Protein AF-A0A7R9BSH4-F1 (afdb_monomer)

Structure (mmCIF, N/CA/C/O backbone):
data_AF-A0A7R9BSH4-F1
#
_entry.id   AF-A0A7R9BSH4-F1
#
loop_
_atom_site.group_PDB
_atom_site.id
_atom_site.type_symbol
_atom_site.label_atom_id
_atom_site.label_alt_id
_atom_site.label_comp_id
_atom_site.label_asym_id
_atom_site.label_entity_id
_atom_site.label_seq_id
_atom_site.pdbx_PDB_ins_code
_atom_site.Cartn_x
_atom_site.Cartn_y
_atom_site.Cartn_z
_atom_site.occupancy
_atom_site.B_iso_or_equiv
_atom_site.auth_seq_id
_atom_site.auth_comp_id
_atom_site.auth_asym_id
_atom_site.auth_atom_id
_atom_site.pdbx_PDB_model_num
ATOM 1 N N . MET A 1 1 ? 5.679 10.744 16.988 1.00 40.88 1 MET A N 1
ATOM 2 C CA . MET A 1 1 ? 5.216 10.842 18.418 1.00 40.88 1 MET A CA 1
ATOM 3 C C . MET A 1 1 ? 4.067 11.837 18.690 1.00 40.88 1 MET A C 1
ATOM 5 O O . MET A 1 1 ? 3.184 11.501 19.469 1.00 40.88 1 MET A O 1
ATOM 9 N N . LYS A 1 2 ? 4.030 13.053 18.110 1.00 27.38 2 LYS A N 1
ATOM 10 C CA . LYS A 1 2 ? 2.962 14.047 18.403 1.00 27.38 2 LYS A CA 1
ATOM 11 C C . LYS A 1 2 ? 1.592 13.708 17.784 1.00 27.38 2 LYS A C 1
ATOM 13 O O . LYS A 1 2 ? 0.576 14.052 18.375 1.00 27.38 2 LYS A O 1
ATOM 18 N N . LEU A 1 3 ? 1.572 13.018 16.639 1.00 32.44 3 LEU A N 1
ATOM 19 C CA . LEU A 1 3 ? 0.337 12.626 15.947 1.00 32.44 3 LEU A CA 1
ATOM 20 C C . LEU A 1 3 ? -0.363 11.438 16.632 1.00 32.44 3 LEU A C 1
ATOM 22 O O . LEU A 1 3 ? -1.560 11.498 16.874 1.00 32.44 3 LEU A O 1
ATOM 26 N N . PHE A 1 4 ? 0.401 10.417 17.040 1.00 37.53 4 PHE A N 1
ATOM 27 C CA . PHE A 1 4 ? -0.103 9.251 17.782 1.00 37.53 4 PHE A CA 1
ATOM 28 C C . PHE A 1 4 ? -0.795 9.652 19.090 1.00 37.53 4 PHE A C 1
ATOM 30 O O . PHE A 1 4 ? -1.911 9.230 19.360 1.00 37.53 4 PHE A O 1
ATOM 37 N N . VAL A 1 5 ? -0.180 10.546 19.876 1.00 42.84 5 VAL A N 1
ATOM 38 C CA . VAL A 1 5 ? -0.812 11.074 21.095 1.00 42.84 5 VAL A CA 1
ATOM 39 C C . VAL A 1 5 ? -2.100 11.827 20.760 1.00 42.84 5 VAL A C 1
ATOM 41 O O . VAL A 1 5 ? -3.061 11.686 21.498 1.00 42.84 5 VAL A O 1
ATOM 44 N N . ALA A 1 6 ? -2.160 12.573 19.652 1.00 36.09 6 ALA A N 1
ATOM 45 C CA . ALA A 1 6 ? -3.369 13.287 19.247 1.00 36.09 6 ALA A CA 1
ATOM 46 C C . ALA A 1 6 ? -4.505 12.337 18.825 1.00 36.09 6 ALA A C 1
ATOM 48 O O . ALA A 1 6 ? -5.627 12.520 19.279 1.00 36.09 6 ALA A O 1
ATOM 49 N N . VAL A 1 7 ? -4.223 11.296 18.035 1.00 44.50 7 VAL A N 1
ATOM 50 C CA . VAL A 1 7 ? -5.227 10.303 17.600 1.00 44.50 7 VAL A CA 1
ATOM 51 C C . VAL A 1 7 ? -5.744 9.478 18.785 1.00 44.50 7 VAL A C 1
ATOM 53 O O . VAL A 1 7 ? -6.953 9.346 18.960 1.00 44.50 7 VAL A O 1
ATOM 56 N N . SER A 1 8 ? -4.855 9.016 19.668 1.00 44.12 8 SER A N 1
ATOM 57 C CA . SER A 1 8 ? -5.233 8.283 20.884 1.00 44.12 8 SER A CA 1
ATOM 58 C C . SER A 1 8 ? -6.033 9.145 21.870 1.00 44.12 8 SER A C 1
ATOM 60 O O . SER A 1 8 ? -6.931 8.647 22.545 1.00 44.12 8 SER A O 1
ATOM 62 N N . PHE A 1 9 ? -5.740 10.449 21.950 1.00 38.94 9 PHE A N 1
ATOM 63 C CA . PHE A 1 9 ? -6.505 11.390 22.774 1.00 38.94 9 PHE A CA 1
ATOM 64 C C . PHE A 1 9 ? -7.878 11.702 22.161 1.00 38.94 9 PHE A C 1
ATOM 66 O O . PHE A 1 9 ? -8.852 11.824 22.898 1.00 38.94 9 PHE A O 1
ATOM 73 N N . LEU A 1 10 ? -7.981 11.773 20.828 1.00 39.00 10 LEU A N 1
ATOM 74 C CA . LEU A 1 10 ? -9.249 11.968 20.118 1.00 39.00 10 LEU A CA 1
ATOM 75 C C . LEU A 1 10 ? -10.194 10.771 20.315 1.00 39.00 10 LEU A C 1
ATOM 77 O O . LEU A 1 10 ? -11.343 10.984 20.707 1.00 39.00 10 LEU A O 1
ATOM 81 N N . LEU A 1 11 ? -9.692 9.534 20.184 1.00 43.59 11 LEU A N 1
ATOM 82 C CA . LEU A 1 11 ? -10.450 8.299 20.455 1.00 43.59 11 LEU A CA 1
ATOM 83 C C . LEU A 1 11 ? -10.987 8.236 21.898 1.00 43.59 11 LEU A C 1
ATOM 85 O O . LEU A 1 11 ? -12.088 7.749 22.136 1.00 43.59 11 LEU A O 1
ATOM 89 N N . ALA A 1 12 ? -10.251 8.783 22.872 1.00 44.94 12 ALA A N 1
ATOM 90 C CA . ALA A 1 12 ? -10.673 8.814 24.275 1.00 44.94 12 ALA A CA 1
ATOM 91 C C . ALA A 1 12 ? -11.739 9.887 24.596 1.00 44.94 12 ALA A C 1
ATOM 93 O O . ALA A 1 12 ? -12.340 9.844 25.671 1.00 44.94 12 ALA A O 1
ATOM 94 N N . THR A 1 13 ? -11.983 10.853 23.699 1.00 47.84 13 THR A N 1
ATOM 95 C CA . THR A 1 13 ? -12.907 11.986 23.933 1.00 47.84 13 THR A CA 1
ATOM 96 C C . THR A 1 13 ? -14.255 11.876 23.213 1.00 47.84 13 THR A C 1
ATOM 98 O O . THR A 1 13 ? -15.153 12.676 23.482 1.00 47.84 13 THR A O 1
ATOM 101 N N . ALA A 1 14 ? -14.448 10.865 22.363 1.00 43.28 14 ALA A N 1
ATOM 102 C CA . ALA A 1 14 ? -15.677 10.653 21.599 1.00 43.28 14 ALA A CA 1
ATOM 103 C C . ALA A 1 14 ? -16.801 10.028 22.457 1.00 43.28 14 ALA A C 1
ATOM 105 O O . ALA A 1 14 ? -17.190 8.879 22.287 1.00 43.28 14 ALA A O 1
ATOM 106 N N . SER A 1 15 ? -17.346 10.790 23.410 1.00 42.50 15 SER A N 1
ATOM 107 C CA . SER A 1 15 ? -18.614 10.454 24.081 1.00 42.50 15 SER A CA 1
ATOM 108 C C . SER A 1 15 ? -19.621 11.599 23.964 1.00 42.50 15 SER A C 1
ATOM 110 O O . SER A 1 15 ? -20.098 12.166 24.941 1.00 42.50 15 SER A O 1
ATOM 112 N N . ALA A 1 16 ? -19.960 11.958 22.731 1.00 44.12 16 ALA A N 1
ATOM 113 C CA . ALA A 1 16 ? -21.143 12.755 22.434 1.00 44.12 16 ALA A CA 1
ATOM 114 C C . ALA A 1 16 ? -21.716 12.226 21.121 1.00 44.12 16 ALA A C 1
ATOM 116 O O . ALA A 1 16 ? -21.017 12.241 20.117 1.00 44.12 16 ALA A O 1
ATOM 117 N N . ALA A 1 17 ? -22.934 11.678 21.170 1.00 52.38 17 ALA A N 1
ATOM 118 C CA . ALA A 1 17 ? -23.538 10.891 20.096 1.00 52.38 17 ALA A CA 1
ATOM 119 C C . ALA A 1 17 ? -23.443 11.602 18.729 1.00 52.38 17 ALA A C 1
ATOM 121 O O . ALA A 1 17 ? -24.169 12.580 18.516 1.00 52.38 17 ALA A O 1
ATOM 122 N N . PRO A 1 18 ? -22.577 11.135 17.811 1.00 51.53 18 PRO A N 1
ATOM 123 C CA . PRO A 1 18 ? -22.539 11.662 16.464 1.00 51.53 18 PRO A CA 1
ATOM 124 C C . PRO A 1 18 ? -23.660 11.023 15.639 1.00 51.53 18 PRO A C 1
ATOM 126 O O . PRO A 1 18 ? -24.140 9.925 15.934 1.00 51.53 18 PRO A O 1
ATOM 129 N N . VAL A 1 19 ? -24.108 11.736 14.608 1.00 48.91 19 VAL A N 1
ATOM 130 C CA . VAL A 1 19 ? -24.998 11.187 13.580 1.00 48.91 19 VAL A CA 1
ATOM 131 C C . VAL A 1 19 ? -24.310 9.947 13.001 1.00 48.91 19 VAL A C 1
ATOM 133 O O . VAL A 1 19 ? -23.208 10.057 12.474 1.00 48.91 19 VAL A O 1
ATOM 136 N N . GLN A 1 20 ? -24.930 8.774 13.158 1.00 57.22 20 GLN A N 1
ATOM 137 C CA . GLN A 1 20 ? -24.386 7.487 12.711 1.00 57.22 20 GLN A CA 1
ATOM 138 C C . GLN A 1 20 ? -24.339 7.440 11.180 1.00 57.22 20 GLN A C 1
ATOM 140 O O . GLN A 1 20 ? -25.296 7.006 10.545 1.00 57.22 20 GLN A O 1
ATOM 145 N N . ARG A 1 21 ? -23.238 7.921 10.598 1.00 69.69 21 ARG A N 1
ATOM 146 C CA . ARG A 1 21 ? -22.832 7.573 9.234 1.00 69.69 21 ARG A CA 1
ATOM 147 C C . ARG A 1 21 ? -22.191 6.194 9.255 1.00 69.69 21 ARG A C 1
ATOM 149 O O . ARG A 1 21 ? -21.399 5.900 10.146 1.00 69.69 21 ARG A O 1
ATOM 156 N N . THR A 1 22 ? -22.530 5.368 8.281 1.00 80.00 22 THR A N 1
ATOM 157 C CA . THR A 1 22 ? -21.942 4.033 8.110 1.00 80.00 22 THR A CA 1
ATOM 158 C C . THR A 1 22 ? -20.532 4.122 7.523 1.00 80.00 22 THR A C 1
ATOM 160 O O . THR A 1 22 ? -20.170 5.133 6.912 1.00 80.00 22 THR A O 1
ATOM 163 N N . LEU A 1 23 ? -19.731 3.058 7.655 1.00 77.25 23 LEU A N 1
ATOM 164 C CA . LEU A 1 23 ? -18.433 2.976 6.967 1.00 77.25 23 LEU A CA 1
ATOM 165 C C . LEU A 1 23 ? -18.577 3.177 5.457 1.00 77.25 23 LEU A C 1
ATOM 167 O O . LEU A 1 23 ? -17.755 3.848 4.846 1.00 77.25 23 LEU A O 1
ATOM 171 N N . THR A 1 24 ? -19.633 2.609 4.877 1.00 79.50 24 THR A N 1
ATOM 172 C CA . THR A 1 24 ? -19.894 2.659 3.436 1.00 79.50 24 THR A CA 1
ATOM 173 C C . THR A 1 24 ? -20.106 4.093 2.964 1.00 79.50 24 THR A C 1
ATOM 175 O O . THR A 1 24 ? -19.416 4.531 2.055 1.00 79.50 24 THR A O 1
ATOM 178 N N . GLU A 1 25 ? -20.964 4.867 3.638 1.00 80.44 25 GLU A N 1
ATOM 179 C CA . GLU A 1 25 ? -21.191 6.282 3.299 1.00 80.44 25 GLU A CA 1
ATOM 180 C C . GLU A 1 25 ? -19.914 7.120 3.443 1.00 80.44 25 GLU A C 1
ATOM 182 O O . GLU A 1 25 ? -19.636 7.992 2.623 1.00 80.44 25 GLU A O 1
ATOM 187 N N . SER A 1 26 ? -19.114 6.847 4.475 1.00 79.44 26 SER A N 1
ATOM 188 C CA . SER A 1 26 ? -17.827 7.511 4.667 1.00 79.44 26 SER A CA 1
ATOM 189 C C . SER A 1 26 ? -16.818 7.155 3.573 1.00 79.44 26 SER A C 1
ATOM 191 O O . SER A 1 26 ? -16.142 8.042 3.054 1.00 79.44 26 SER A O 1
ATOM 193 N 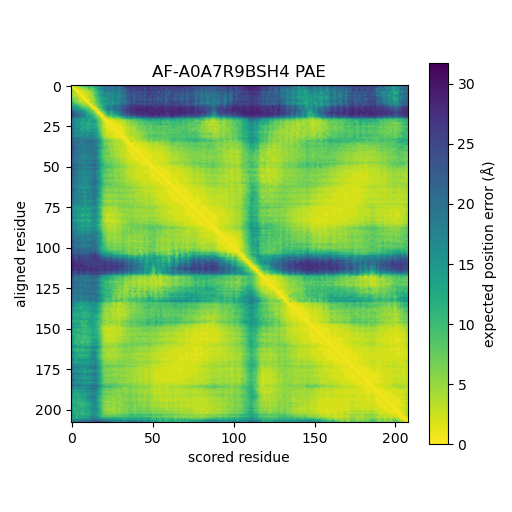N . LEU A 1 27 ? -16.726 5.887 3.179 1.00 75.19 27 LEU A N 1
ATOM 194 C CA . LEU A 1 27 ? -15.867 5.491 2.071 1.00 75.19 27 LEU A CA 1
ATOM 195 C C . LEU A 1 27 ? -16.366 6.063 0.746 1.00 75.19 27 LEU A C 1
ATOM 197 O O . LEU A 1 27 ? -15.543 6.560 -0.004 1.00 75.19 27 LEU A O 1
ATOM 201 N N . ASP A 1 28 ? -17.669 6.095 0.478 1.00 76.19 28 ASP A N 1
ATOM 202 C CA . ASP A 1 28 ? -18.222 6.718 -0.730 1.00 76.19 28 ASP A CA 1
ATOM 203 C C . ASP A 1 28 ? -17.864 8.211 -0.822 1.00 76.19 28 ASP A C 1
ATOM 205 O O . ASP A 1 28 ? -17.516 8.695 -1.898 1.00 76.19 28 ASP A O 1
ATOM 209 N N . GLU A 1 29 ? -17.883 8.944 0.298 1.00 76.12 29 GLU A N 1
ATOM 210 C CA . GLU A 1 29 ? -17.422 10.338 0.356 1.00 76.12 29 GLU A CA 1
ATOM 211 C C . GLU A 1 29 ? -15.925 10.459 0.030 1.00 76.12 29 GLU A C 1
ATOM 213 O O . GLU A 1 29 ? -15.541 11.305 -0.780 1.00 76.12 29 GLU A O 1
ATOM 218 N N . LEU A 1 30 ? -15.080 9.599 0.611 1.00 73.12 30 LEU A N 1
ATOM 219 C CA . LEU A 1 30 ? -13.648 9.555 0.303 1.00 73.12 30 LEU A CA 1
ATOM 220 C C . LEU A 1 30 ? -13.406 9.204 -1.171 1.00 73.12 30 LEU A C 1
ATOM 222 O O . LEU A 1 30 ? -12.586 9.828 -1.840 1.00 73.12 30 LEU A O 1
ATOM 226 N N . LEU A 1 31 ? -14.136 8.223 -1.693 1.00 69.69 31 LEU A N 1
ATOM 227 C CA . LEU A 1 31 ? -14.047 7.774 -3.076 1.00 69.69 31 LEU A CA 1
ATOM 228 C C . LEU A 1 31 ? -14.558 8.840 -4.046 1.00 69.69 31 LEU A C 1
ATOM 230 O O . LEU A 1 31 ? -14.033 8.943 -5.146 1.00 69.69 31 LEU A O 1
ATOM 234 N N . ALA A 1 32 ? -15.514 9.680 -3.647 1.00 76.19 32 ALA A N 1
ATOM 235 C CA . ALA A 1 32 ? -15.964 10.817 -4.444 1.00 76.19 32 ALA A CA 1
ATOM 236 C C . ALA A 1 32 ? -14.895 11.917 -4.579 1.00 76.19 32 ALA A C 1
ATOM 238 O O . ALA A 1 32 ? -14.918 12.663 -5.561 1.00 76.19 32 ALA A O 1
ATOM 239 N N . LEU A 1 33 ? -13.942 12.011 -3.640 1.00 73.31 33 LEU A N 1
ATOM 240 C CA . LEU A 1 33 ? -12.760 12.874 -3.793 1.00 73.31 33 LEU A CA 1
ATOM 241 C C . LEU A 1 33 ? -11.816 12.344 -4.882 1.00 73.31 33 LEU A C 1
ATOM 243 O O . LEU A 1 33 ? -11.061 13.105 -5.487 1.00 73.31 33 LEU A O 1
ATOM 247 N N . VAL A 1 34 ? -11.869 11.040 -5.153 1.00 70.81 34 VAL A N 1
ATOM 248 C CA . VAL A 1 34 ? -11.028 10.344 -6.123 1.00 70.81 34 VAL A CA 1
ATOM 249 C C . VAL A 1 34 ? -11.756 10.299 -7.472 1.00 70.81 34 VAL A C 1
ATOM 251 O O . VAL A 1 34 ? -12.775 9.634 -7.641 1.00 70.81 34 VAL A O 1
ATOM 254 N N . ASN A 1 35 ? -11.225 10.974 -8.497 1.00 73.12 35 ASN A N 1
ATOM 255 C CA . ASN A 1 35 ? -11.778 10.900 -9.856 1.00 73.12 35 ASN A CA 1
ATOM 256 C C . ASN A 1 35 ? -11.457 9.551 -10.538 1.00 73.12 35 ASN A C 1
ATOM 258 O O . ASN A 1 35 ? -10.628 9.482 -11.446 1.00 73.12 35 ASN A O 1
ATOM 262 N N . PHE A 1 36 ? -12.116 8.474 -10.105 1.00 71.88 36 PHE A N 1
ATOM 263 C CA . PHE A 1 36 ? -11.890 7.097 -10.561 1.00 71.88 36 PHE A CA 1
ATOM 264 C C . PHE A 1 36 ? -11.971 6.905 -12.076 1.00 71.88 36 PHE A C 1
ATOM 266 O O . PHE A 1 36 ? -11.136 6.208 -12.653 1.00 71.88 36 PHE A O 1
ATOM 273 N N . GLU A 1 37 ? -12.931 7.550 -12.735 1.00 75.31 37 GLU A N 1
ATOM 274 C CA . GLU A 1 37 ? -13.058 7.496 -14.195 1.00 75.31 37 GLU A CA 1
ATOM 275 C C . GLU A 1 37 ? -11.899 8.225 -14.890 1.00 75.31 37 GLU A C 1
ATOM 277 O O . GLU A 1 37 ? -11.360 7.738 -15.885 1.00 75.31 37 GLU A O 1
ATOM 282 N N . GLY A 1 38 ? -11.446 9.349 -14.325 1.00 76.38 38 GLY A N 1
ATOM 283 C CA . GLY A 1 38 ? -10.234 10.032 -14.774 1.00 76.38 38 GLY A CA 1
ATOM 284 C C . GLY A 1 38 ? -8.982 9.165 -14.631 1.00 76.38 38 GLY A C 1
ATOM 285 O O . GLY A 1 38 ? -8.183 9.096 -15.564 1.00 76.38 38 GLY A O 1
ATOM 286 N N . TYR A 1 39 ? -8.833 8.452 -13.511 1.00 75.38 39 TYR A N 1
ATOM 287 C CA . TYR A 1 39 ? -7.705 7.539 -13.295 1.00 75.38 39 TYR A CA 1
ATOM 288 C C . TYR A 1 39 ? -7.729 6.350 -14.251 1.00 75.38 39 TYR A C 1
ATOM 290 O O . TYR A 1 39 ? -6.700 6.023 -14.834 1.00 75.38 39 TYR A O 1
ATOM 298 N N . LYS A 1 40 ? -8.898 5.741 -14.474 1.00 75.12 40 LYS A N 1
ATOM 299 C CA . LYS A 1 40 ? -9.069 4.678 -15.474 1.00 75.12 40 LYS A CA 1
ATOM 300 C C . LYS A 1 40 ? -8.645 5.133 -16.867 1.00 75.12 40 LYS A C 1
ATOM 302 O O . LYS A 1 40 ? -7.901 4.423 -17.538 1.00 75.12 40 LYS A O 1
ATOM 307 N N . ALA A 1 41 ? -9.089 6.316 -17.293 1.00 81.31 41 ALA A N 1
ATOM 308 C CA . ALA A 1 41 ? -8.723 6.866 -18.594 1.00 81.31 41 ALA A CA 1
ATOM 309 C C . ALA A 1 41 ? -7.214 7.144 -18.701 1.00 81.31 41 ALA A C 1
ATOM 311 O O . ALA A 1 41 ? -6.609 6.818 -19.721 1.00 81.31 41 ALA A O 1
ATOM 312 N N . LEU A 1 42 ? -6.602 7.690 -17.644 1.00 79.81 42 LEU A N 1
ATOM 313 C CA . LEU A 1 42 ? -5.160 7.938 -17.580 1.00 79.81 42 LEU A CA 1
ATOM 314 C C . LEU A 1 42 ? -4.354 6.636 -17.662 1.00 79.81 42 LEU A C 1
ATOM 316 O O . LEU A 1 42 ? -3.427 6.542 -18.460 1.00 79.81 42 LEU A O 1
ATOM 320 N N . ILE A 1 43 ? -4.729 5.626 -16.873 1.00 78.12 43 ILE A N 1
ATOM 321 C CA . ILE A 1 43 ? -4.093 4.304 -16.875 1.00 78.12 43 ILE A CA 1
ATOM 322 C C . ILE A 1 43 ? -4.209 3.661 -18.257 1.00 78.12 43 ILE A C 1
ATOM 324 O O . ILE A 1 43 ? -3.219 3.149 -18.766 1.00 7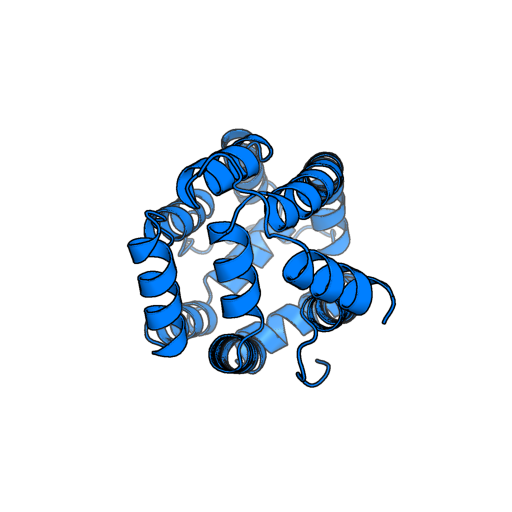8.12 43 ILE A O 1
ATOM 328 N N . ALA A 1 44 ? -5.384 3.711 -18.889 1.00 81.62 44 ALA A N 1
ATOM 329 C CA . ALA A 1 44 ? -5.587 3.143 -20.218 1.00 81.62 44 ALA A CA 1
ATOM 330 C C . ALA A 1 44 ? -4.739 3.846 -21.293 1.00 81.62 44 ALA A C 1
ATOM 332 O O . ALA A 1 44 ? -4.133 3.176 -22.131 1.00 81.62 44 ALA A O 1
ATOM 333 N N . ASP A 1 45 ? -4.664 5.180 -21.256 1.00 83.19 45 ASP A N 1
ATOM 334 C CA . ASP A 1 45 ? -3.818 5.961 -22.165 1.00 83.19 45 ASP A CA 1
ATOM 335 C C . ASP A 1 45 ? -2.329 5.647 -21.963 1.00 83.19 45 ASP A C 1
ATOM 337 O O . ASP A 1 45 ? -1.609 5.378 -22.924 1.00 83.19 45 ASP A O 1
ATOM 341 N N . GLN A 1 46 ? -1.870 5.592 -20.712 1.00 82.62 46 GLN A N 1
ATOM 342 C CA . GLN A 1 46 ? -0.479 5.282 -20.397 1.00 82.62 46 GLN A CA 1
ATOM 343 C C . GLN A 1 46 ? -0.117 3.823 -20.678 1.00 82.62 46 GLN A C 1
ATOM 345 O O . GLN A 1 46 ? 0.961 3.559 -21.191 1.00 82.62 46 GLN A O 1
ATOM 350 N N . LEU A 1 47 ? -1.011 2.860 -20.450 1.00 81.19 47 LEU A N 1
ATOM 351 C CA . LEU A 1 47 ? -0.786 1.478 -20.885 1.00 81.19 47 LEU A CA 1
ATOM 352 C C . LEU A 1 47 ? -0.601 1.393 -22.408 1.00 81.19 47 LEU A C 1
ATOM 354 O O . LEU A 1 47 ? 0.216 0.609 -22.890 1.00 81.19 47 LEU A O 1
ATOM 358 N N . ALA A 1 48 ? -1.321 2.214 -23.178 1.00 82.38 48 ALA A N 1
ATOM 359 C CA . ALA A 1 48 ? -1.198 2.239 -24.631 1.00 82.38 48 ALA A CA 1
ATOM 360 C C . ALA A 1 48 ? 0.074 2.960 -25.118 1.00 82.38 48 ALA A C 1
ATOM 362 O O . ALA A 1 48 ? 0.668 2.533 -26.110 1.00 82.38 48 ALA A O 1
ATOM 363 N N . ASN A 1 49 ? 0.491 4.030 -24.433 1.00 81.31 49 ASN A N 1
ATOM 364 C CA . ASN A 1 49 ? 1.438 5.009 -24.977 1.00 81.31 49 ASN A CA 1
ATOM 365 C C . ASN A 1 49 ? 2.716 5.226 -24.145 1.00 81.31 49 ASN A C 1
ATOM 367 O O . ASN A 1 49 ? 3.665 5.823 -24.657 1.00 81.31 49 ASN A O 1
ATOM 371 N N . ASP A 1 50 ? 2.768 4.765 -22.895 1.00 78.75 50 ASP A N 1
ATOM 372 C CA . ASP A 1 50 ? 3.872 4.994 -21.962 1.00 78.75 50 ASP A CA 1
ATOM 373 C C . ASP A 1 50 ? 4.631 3.691 -21.664 1.00 78.75 50 ASP A C 1
ATOM 375 O O . ASP A 1 50 ? 4.089 2.704 -21.162 1.00 78.75 50 ASP A O 1
ATOM 379 N N . ALA A 1 51 ? 5.919 3.686 -21.997 1.00 81.06 51 ALA A N 1
ATOM 380 C CA . ALA A 1 51 ? 6.758 2.505 -21.871 1.00 81.06 51 ALA A CA 1
ATOM 381 C C . ALA A 1 51 ? 7.061 2.116 -20.414 1.00 81.06 51 ALA A C 1
ATOM 383 O O . ALA A 1 51 ? 7.247 0.930 -20.136 1.00 81.06 51 ALA A O 1
ATOM 384 N N . ASP A 1 52 ? 7.094 3.074 -19.485 1.00 80.62 52 ASP A N 1
ATOM 385 C CA . ASP A 1 52 ? 7.287 2.784 -18.064 1.00 80.62 52 ASP A CA 1
ATOM 386 C C . ASP A 1 52 ? 6.020 2.203 -17.456 1.00 80.62 52 ASP A C 1
ATOM 388 O O . ASP A 1 52 ? 6.093 1.250 -16.680 1.00 80.62 52 ASP A O 1
ATOM 392 N N . MET A 1 53 ? 4.852 2.687 -17.884 1.00 82.31 53 MET A N 1
ATOM 393 C CA . MET A 1 53 ? 3.584 2.077 -17.496 1.00 82.31 53 MET A CA 1
ATOM 394 C C . MET A 1 53 ? 3.447 0.650 -18.045 1.00 82.31 53 MET A C 1
ATOM 396 O O . MET A 1 53 ? 3.013 -0.253 -17.330 1.00 82.31 53 MET A O 1
ATOM 400 N N . GLN A 1 54 ? 3.877 0.402 -19.286 1.00 82.56 54 GLN A N 1
ATOM 401 C CA . GLN A 1 54 ? 3.923 -0.951 -19.857 1.00 82.56 54 GLN A CA 1
ATOM 402 C C . GLN A 1 54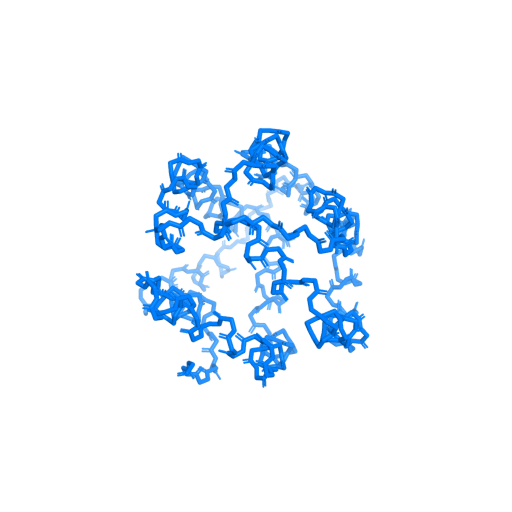 ? 4.886 -1.869 -19.098 1.00 82.56 54 GLN A C 1
ATOM 404 O O . GLN A 1 54 ? 4.582 -3.042 -18.876 1.00 82.56 54 GLN A O 1
ATOM 409 N N . ARG A 1 55 ? 6.040 -1.344 -18.677 1.00 83.38 55 ARG A N 1
ATOM 410 C CA . ARG A 1 55 ? 7.023 -2.083 -17.882 1.00 83.38 55 ARG A CA 1
ATOM 411 C C . ARG A 1 55 ? 6.485 -2.429 -16.495 1.00 83.38 55 ARG A C 1
ATOM 413 O O . ARG A 1 55 ? 6.566 -3.591 -16.104 1.00 83.38 55 ARG A O 1
ATOM 420 N N . LEU A 1 56 ? 5.862 -1.472 -15.806 1.00 80.06 56 LEU A N 1
ATOM 421 C CA . LEU A 1 56 ? 5.185 -1.714 -14.532 1.00 80.06 56 LEU A CA 1
ATOM 422 C C . LEU A 1 56 ? 4.089 -2.777 -14.693 1.00 80.06 56 LEU A C 1
ATOM 424 O O . LEU A 1 56 ? 4.040 -3.741 -13.935 1.00 80.06 56 LEU A O 1
ATOM 428 N N . ALA A 1 57 ? 3.257 -2.663 -15.729 1.00 81.00 57 ALA A N 1
ATOM 429 C CA . ALA A 1 57 ? 2.212 -3.641 -16.018 1.00 81.00 57 ALA A CA 1
ATOM 430 C C . ALA A 1 57 ? 2.766 -5.048 -16.301 1.00 81.00 57 ALA A C 1
ATOM 432 O O . ALA A 1 57 ? 2.155 -6.042 -15.896 1.00 81.00 57 ALA A O 1
ATOM 433 N N . ALA A 1 58 ? 3.925 -5.147 -16.961 1.00 82.69 58 ALA A N 1
ATOM 434 C CA . ALA A 1 58 ? 4.608 -6.415 -17.200 1.00 82.69 58 ALA A CA 1
ATOM 435 C C . ALA A 1 58 ? 5.113 -7.053 -15.897 1.00 82.69 58 ALA A C 1
ATOM 437 O O . ALA A 1 58 ? 4.941 -8.258 -15.725 1.00 82.69 58 ALA A O 1
ATOM 438 N N . VAL A 1 59 ? 5.670 -6.259 -14.973 1.00 83.62 59 VAL A N 1
ATOM 439 C CA . VAL A 1 59 ? 6.074 -6.727 -13.634 1.00 83.62 59 VAL A CA 1
ATOM 440 C C . VAL A 1 59 ? 4.860 -7.214 -12.843 1.00 83.62 59 VAL A C 1
ATOM 442 O O . VAL A 1 59 ? 4.868 -8.331 -12.334 1.00 83.62 59 VAL A O 1
ATOM 445 N N . LEU A 1 60 ? 3.776 -6.433 -12.804 1.00 83.31 60 LEU A N 1
ATOM 446 C CA . LEU A 1 60 ? 2.553 -6.798 -12.076 1.00 83.31 60 LEU A CA 1
ATOM 447 C C . LEU A 1 60 ? 1.846 -8.027 -12.671 1.00 83.31 60 LEU A C 1
ATOM 449 O O . LEU A 1 60 ? 1.122 -8.728 -11.968 1.00 83.31 60 LEU A O 1
ATOM 453 N N . SER A 1 61 ? 2.046 -8.307 -13.960 1.00 83.50 61 SER A N 1
ATOM 454 C CA . SER A 1 61 ? 1.480 -9.476 -14.652 1.00 83.50 61 SER A CA 1
ATOM 455 C C . SER A 1 61 ? 2.436 -10.670 -14.705 1.00 83.50 61 SER A C 1
ATOM 457 O O . SER A 1 61 ? 2.115 -11.680 -15.339 1.00 83.50 61 SER A O 1
ATOM 459 N N . ALA A 1 62 ? 3.615 -10.571 -14.084 1.00 85.69 62 ALA A N 1
ATOM 460 C CA . ALA A 1 62 ? 4.557 -11.675 -14.024 1.00 85.69 62 ALA A CA 1
ATOM 461 C C . ALA A 1 62 ? 3.953 -12.843 -13.215 1.00 85.69 62 ALA A C 1
ATOM 463 O O . ALA A 1 62 ? 3.247 -12.598 -12.232 1.00 85.69 62 ALA A O 1
ATOM 464 N N . PRO A 1 63 ? 4.187 -14.113 -13.611 1.00 88.50 63 PRO A N 1
ATOM 465 C CA . PRO A 1 63 ? 3.560 -15.261 -12.954 1.00 88.50 63 PRO A CA 1
ATOM 466 C C . PRO A 1 63 ? 3.794 -15.315 -11.442 1.00 88.50 63 PRO A C 1
ATOM 468 O O . PRO A 1 63 ? 2.874 -15.607 -10.692 1.00 88.50 63 PRO A O 1
ATOM 471 N N . ASP A 1 64 ? 4.998 -14.973 -10.991 1.00 89.62 64 ASP A N 1
ATOM 472 C CA . ASP A 1 64 ? 5.360 -14.920 -9.575 1.00 89.62 64 ASP A CA 1
ATOM 473 C C . ASP A 1 64 ? 4.613 -13.815 -8.814 1.00 89.62 64 ASP A C 1
ATOM 475 O O . ASP A 1 64 ? 4.186 -14.035 -7.681 1.00 89.62 64 ASP A O 1
ATOM 479 N N . PHE A 1 65 ? 4.404 -12.650 -9.431 1.00 86.38 65 PHE A N 1
ATOM 480 C CA . PHE A 1 65 ? 3.594 -11.578 -8.854 1.00 86.38 65 PHE A CA 1
ATOM 481 C C . PHE A 1 65 ? 2.113 -11.977 -8.771 1.00 86.38 65 PHE A C 1
ATOM 483 O O . PHE A 1 65 ? 1.469 -11.766 -7.744 1.00 86.38 65 PHE A O 1
ATOM 490 N N . VAL A 1 66 ? 1.576 -12.612 -9.817 1.00 85.69 66 VAL A N 1
ATOM 491 C CA . VAL A 1 66 ? 0.193 -13.120 -9.846 1.00 85.69 66 VAL A CA 1
ATOM 492 C C . VAL A 1 66 ? -0.022 -14.207 -8.790 1.00 85.69 66 VAL A C 1
ATOM 494 O O . VAL A 1 66 ? -1.000 -14.147 -8.043 1.00 85.69 66 VAL A O 1
ATOM 497 N N . ASP A 1 67 ? 0.902 -15.162 -8.678 1.00 89.50 67 ASP A N 1
ATOM 498 C CA . ASP A 1 67 ? 0.853 -16.226 -7.671 1.00 89.50 67 ASP A CA 1
ATOM 499 C C . ASP A 1 67 ? 0.945 -15.652 -6.249 1.00 89.50 67 ASP A C 1
ATOM 501 O O . ASP A 1 67 ? 0.228 -16.092 -5.347 1.00 89.50 67 ASP A O 1
ATOM 505 N N . MET A 1 68 ? 1.777 -14.625 -6.049 1.00 91.81 68 MET A N 1
ATOM 506 C CA . MET A 1 68 ? 1.875 -13.904 -4.782 1.00 91.81 68 MET A CA 1
ATOM 507 C C . MET A 1 68 ? 0.548 -13.240 -4.406 1.00 91.81 68 MET A C 1
ATOM 509 O O . MET A 1 68 ? 0.071 -13.447 -3.288 1.00 91.81 68 MET A O 1
ATOM 513 N N . VAL A 1 69 ? -0.101 -12.526 -5.333 1.00 86.75 69 VAL A N 1
ATOM 514 C CA . VAL A 1 69 ? -1.424 -11.931 -5.082 1.00 86.75 69 VAL A CA 1
ATOM 515 C C . VAL A 1 69 ? -2.462 -13.012 -4.786 1.00 86.75 69 VAL A C 1
ATOM 517 O O . VAL A 1 69 ? -3.218 -12.873 -3.829 1.00 86.75 69 VAL A O 1
ATOM 520 N N . ALA A 1 70 ? -2.476 -14.122 -5.528 1.00 87.00 70 ALA A N 1
ATOM 521 C CA . ALA A 1 70 ? -3.374 -15.241 -5.240 1.00 87.00 70 ALA A CA 1
ATOM 522 C C . ALA A 1 70 ? -3.150 -15.816 -3.827 1.00 87.00 70 ALA A C 1
ATOM 524 O O . ALA A 1 70 ? -4.115 -16.159 -3.142 1.00 87.00 70 ALA A O 1
ATOM 525 N N . GLY A 1 71 ? -1.896 -15.873 -3.369 1.00 89.69 71 GLY A N 1
ATOM 526 C CA . GLY A 1 71 ? -1.543 -16.248 -2.002 1.00 89.69 71 GLY A CA 1
ATOM 527 C C . GLY A 1 71 ? -2.047 -15.252 -0.954 1.00 89.69 71 GLY A C 1
ATOM 528 O O . GLY A 1 71 ? -2.563 -15.668 0.080 1.00 89.69 71 GLY A O 1
ATOM 529 N N . VAL A 1 72 ? -1.956 -13.945 -1.222 1.00 89.31 72 VAL A N 1
ATOM 530 C CA . VAL A 1 72 ? -2.523 -12.893 -0.355 1.00 89.31 72 VAL A CA 1
ATOM 531 C C . VAL A 1 72 ? -4.041 -13.010 -0.280 1.00 89.31 72 VAL A C 1
ATOM 533 O O . VAL A 1 72 ? -4.593 -12.989 0.815 1.00 89.31 72 VAL A O 1
ATOM 536 N N . LEU A 1 73 ? -4.715 -13.223 -1.414 1.00 87.19 73 LEU A N 1
ATOM 537 C CA . LEU A 1 73 ? -6.164 -13.424 -1.450 1.00 87.19 73 LEU A CA 1
ATOM 538 C C . LEU A 1 73 ? -6.599 -14.647 -0.632 1.00 87.19 73 LEU A C 1
ATOM 540 O O . LEU A 1 73 ? -7.720 -14.675 -0.147 1.00 87.19 73 LEU A O 1
ATOM 544 N N . GLN A 1 74 ? -5.739 -15.647 -0.447 1.00 91.12 74 GLN A N 1
ATOM 545 C CA . GLN A 1 74 ? -6.025 -16.831 0.371 1.00 91.12 74 GLN A CA 1
ATOM 546 C C . GLN A 1 74 ? -5.553 -16.698 1.828 1.00 91.12 74 GLN A C 1
ATOM 548 O O . GLN A 1 74 ? -5.798 -17.599 2.632 1.00 91.12 74 GLN A O 1
ATOM 553 N N . ASN A 1 75 ? -4.871 -15.606 2.185 1.00 92.69 75 ASN A N 1
ATOM 554 C CA . ASN A 1 75 ? -4.346 -15.402 3.527 1.00 92.69 75 ASN A CA 1
ATOM 555 C C . ASN A 1 75 ? -5.509 -15.236 4.538 1.00 92.69 75 ASN A C 1
ATOM 557 O O . ASN A 1 75 ? -6.409 -14.430 4.295 1.00 92.69 75 ASN A O 1
ATOM 561 N N . PRO A 1 76 ? -5.512 -15.961 5.675 1.00 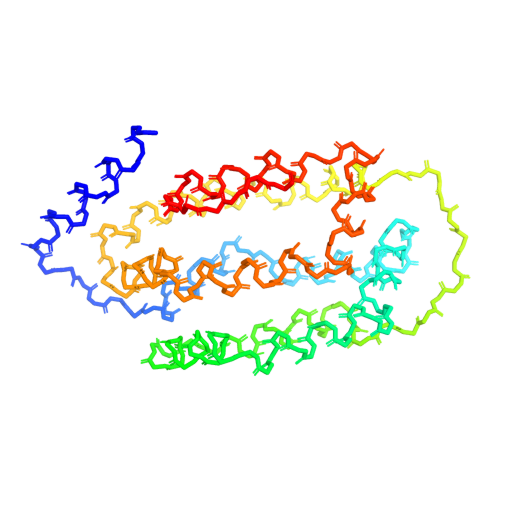94.50 76 PRO A N 1
ATOM 562 C CA . PRO A 1 76 ? -6.585 -15.865 6.667 1.00 94.50 76 PRO A CA 1
ATOM 563 C C . PRO A 1 76 ? -6.805 -14.460 7.238 1.00 94.50 76 PRO A C 1
ATOM 565 O O . PRO A 1 76 ? -7.952 -14.064 7.424 1.00 94.50 76 PRO A O 1
ATOM 568 N N . ASP A 1 77 ? -5.741 -13.691 7.474 1.00 93.88 77 ASP A N 1
ATOM 569 C CA . ASP A 1 77 ? -5.841 -12.314 7.968 1.00 93.88 77 ASP A CA 1
ATOM 570 C C . ASP A 1 77 ? -6.426 -11.385 6.895 1.00 93.88 77 ASP A C 1
ATOM 572 O O . ASP A 1 77 ? -7.195 -10.474 7.198 1.00 93.88 77 ASP A O 1
ATOM 576 N N . TYR A 1 78 ? -6.142 -11.656 5.618 1.00 92.00 78 TYR A N 1
ATOM 577 C CA . TYR A 1 78 ? -6.773 -10.946 4.507 1.00 92.00 78 TYR A CA 1
ATOM 578 C C . TYR A 1 78 ? -8.263 -11.280 4.366 1.00 92.00 78 TYR A C 1
ATOM 580 O O . TYR A 1 78 ? -9.087 -10.392 4.152 1.00 92.00 78 TYR A O 1
ATOM 588 N N . GLN A 1 79 ? -8.632 -12.550 4.541 1.00 93.88 79 GLN A N 1
ATOM 589 C CA . GLN A 1 79 ? -10.034 -12.972 4.568 1.00 93.88 79 GLN A CA 1
ATOM 590 C C . GLN A 1 79 ? -10.784 -12.349 5.751 1.00 93.88 79 GLN A C 1
ATOM 592 O O . GLN A 1 79 ? -11.895 -11.855 5.577 1.00 93.88 79 GLN A O 1
ATOM 597 N N . ALA A 1 80 ? -10.150 -12.279 6.924 1.00 93.81 80 ALA A N 1
ATOM 598 C CA . ALA A 1 80 ? -10.701 -11.579 8.079 1.00 93.81 80 ALA A CA 1
ATOM 599 C C . ALA A 1 80 ? -10.870 -10.073 7.815 1.00 93.81 80 ALA A C 1
ATOM 601 O O . ALA A 1 80 ? -11.822 -9.469 8.308 1.00 93.81 80 ALA A O 1
ATOM 602 N N . PHE A 1 81 ? -9.978 -9.459 7.032 1.00 91.50 81 PHE A N 1
ATOM 603 C CA . PHE A 1 81 ? -10.115 -8.059 6.633 1.00 91.50 81 PHE A CA 1
ATOM 604 C C . PHE A 1 81 ? -11.297 -7.861 5.681 1.00 91.50 81 PHE A C 1
ATOM 606 O O . PHE A 1 81 ? -12.069 -6.920 5.861 1.00 91.50 81 PHE A O 1
ATOM 613 N N . ILE A 1 82 ? -11.490 -8.755 4.707 1.00 90.12 82 ILE A N 1
ATOM 614 C CA . ILE A 1 82 ? -12.676 -8.735 3.839 1.00 90.12 82 ILE A CA 1
ATOM 615 C C . ILE A 1 82 ? -13.947 -8.867 4.681 1.00 90.12 82 ILE A C 1
ATOM 617 O O . ILE A 1 82 ? -14.842 -8.039 4.552 1.00 90.12 82 ILE A O 1
ATOM 621 N N . GLU A 1 83 ? -14.006 -9.847 5.583 1.00 92.25 83 GLU A N 1
ATOM 622 C CA . GLU A 1 83 ? -15.165 -10.076 6.452 1.00 92.25 83 GLU A CA 1
ATOM 623 C C . GLU A 1 83 ? -15.451 -8.873 7.364 1.00 92.25 83 GLU A C 1
ATOM 625 O O . GLU A 1 83 ? -16.606 -8.486 7.544 1.00 92.25 83 GLU A O 1
ATOM 630 N N . PHE A 1 84 ? -14.418 -8.235 7.921 1.00 91.12 84 PHE A N 1
ATOM 631 C CA . PHE A 1 84 ? -14.575 -7.010 8.707 1.00 91.12 84 PHE A CA 1
ATOM 632 C C . PHE A 1 84 ? -15.265 -5.897 7.905 1.00 91.12 84 PHE A C 1
ATOM 634 O O . PHE A 1 84 ? -16.174 -5.240 8.415 1.00 91.12 84 PHE A O 1
ATOM 641 N N . ASN A 1 85 ? -14.843 -5.697 6.656 1.00 87.94 85 ASN A N 1
ATOM 642 C CA . ASN A 1 85 ? -15.398 -4.667 5.782 1.00 87.94 85 ASN A CA 1
ATOM 643 C C . ASN A 1 85 ? -16.812 -5.022 5.303 1.00 87.94 85 ASN A C 1
ATOM 645 O O . ASN A 1 85 ? -17.695 -4.166 5.359 1.00 87.94 85 ASN A O 1
ATOM 649 N N . ASP A 1 86 ? -17.058 -6.279 4.927 1.00 88.56 86 ASP A N 1
ATOM 650 C CA . ASP A 1 86 ? -18.373 -6.766 4.492 1.00 88.56 86 ASP A CA 1
ATOM 651 C C . ASP A 1 86 ? -19.424 -6.600 5.602 1.00 88.56 86 ASP A C 1
ATOM 653 O O . ASP A 1 86 ? -20.510 -6.063 5.380 1.00 88.56 86 ASP A O 1
ATOM 657 N N . ASN A 1 87 ? -19.051 -6.904 6.851 1.00 88.81 87 ASN A N 1
ATOM 658 C CA . ASN A 1 87 ? -19.892 -6.666 8.030 1.00 88.81 87 ASN A CA 1
ATOM 659 C C . ASN A 1 87 ? -20.238 -5.182 8.259 1.00 88.81 87 ASN A C 1
ATOM 661 O O . ASN A 1 87 ? -21.205 -4.876 8.960 1.00 88.81 87 ASN A O 1
ATOM 665 N N . LYS A 1 88 ? -19.465 -4.260 7.677 1.00 84.50 88 LYS A N 1
ATOM 666 C CA . LYS A 1 88 ? -19.699 -2.809 7.698 1.00 84.50 88 LYS A CA 1
ATOM 667 C C . LYS A 1 88 ? -20.265 -2.271 6.369 1.00 84.50 88 LYS A C 1
ATOM 669 O O . LYS A 1 88 ? -20.335 -1.055 6.172 1.00 84.50 88 LYS A O 1
ATOM 674 N N . GLY A 1 89 ? -20.708 -3.166 5.480 1.00 83.81 89 GLY A N 1
ATOM 675 C CA . GLY A 1 89 ? -21.341 -2.855 4.193 1.00 83.81 89 GLY A CA 1
ATOM 676 C C . GLY A 1 89 ? -20.369 -2.550 3.051 1.00 83.81 89 GLY A C 1
ATOM 677 O O . GLY A 1 89 ? -20.801 -2.146 1.974 1.00 83.81 89 GLY A O 1
ATOM 678 N N . VAL A 1 90 ? -19.067 -2.736 3.271 1.00 83.81 90 VAL A N 1
ATOM 679 C CA . VAL A 1 90 ? -18.016 -2.361 2.327 1.00 83.81 90 VAL A CA 1
ATOM 680 C C . VAL A 1 90 ? -17.551 -3.580 1.540 1.00 83.81 90 VAL A C 1
ATOM 682 O O . VAL A 1 90 ? -16.847 -4.447 2.059 1.00 83.81 90 VAL A O 1
ATOM 685 N N . ASP A 1 91 ? -17.872 -3.602 0.249 1.00 81.31 91 ASP A N 1
ATOM 686 C CA . ASP A 1 91 ? -17.424 -4.649 -0.667 1.00 81.31 91 ASP A CA 1
ATOM 687 C C . ASP A 1 91 ? -16.017 -4.353 -1.218 1.00 81.31 91 ASP A C 1
ATOM 689 O O . ASP A 1 91 ? -15.830 -3.805 -2.309 1.00 81.31 91 ASP A O 1
ATOM 693 N N . ILE A 1 92 ? -15.001 -4.736 -0.443 1.00 79.12 92 ILE A N 1
ATOM 694 C CA . ILE A 1 92 ? -13.587 -4.621 -0.832 1.00 79.12 92 ILE A CA 1
ATOM 695 C C . ILE A 1 92 ? -13.266 -5.444 -2.088 1.00 79.12 92 ILE A C 1
ATOM 697 O O . ILE A 1 92 ? -12.412 -5.040 -2.880 1.00 79.12 92 ILE A O 1
ATOM 701 N N . ILE A 1 93 ? -13.966 -6.560 -2.320 1.00 77.94 93 ILE A N 1
ATOM 702 C CA . ILE A 1 93 ? -13.749 -7.406 -3.499 1.00 77.94 93 ILE A CA 1
ATOM 703 C C . ILE A 1 93 ? -14.138 -6.660 -4.774 1.00 77.94 93 ILE A C 1
ATOM 705 O O . ILE A 1 93 ? -13.378 -6.683 -5.744 1.00 77.94 93 ILE A O 1
ATOM 709 N N . SER A 1 94 ? -15.259 -5.938 -4.765 1.00 77.62 94 SER A N 1
ATOM 710 C CA . SER A 1 94 ? -15.658 -5.096 -5.897 1.00 77.62 94 SER A CA 1
ATOM 711 C C . SER A 1 94 ? -14.643 -3.986 -6.196 1.00 77.62 94 SER A C 1
ATOM 713 O O . SER A 1 94 ? -14.357 -3.722 -7.366 1.00 77.62 94 SER A O 1
ATOM 715 N N . TYR A 1 95 ? -14.027 -3.376 -5.175 1.00 72.50 95 TYR A N 1
ATOM 716 C CA . TYR A 1 95 ? -12.960 -2.384 -5.380 1.00 72.50 95 TYR A CA 1
ATOM 717 C C . TYR A 1 95 ? -11.696 -2.993 -5.987 1.00 72.50 95 TYR A C 1
ATOM 719 O O . TYR A 1 95 ? -11.089 -2.405 -6.883 1.00 72.50 95 TYR A O 1
ATOM 727 N N . ILE A 1 96 ? -11.310 -4.188 -5.545 1.00 72.69 96 ILE A N 1
ATOM 728 C CA . ILE A 1 96 ? -10.183 -4.910 -6.139 1.00 72.69 96 ILE A CA 1
ATOM 729 C C . ILE A 1 96 ? -10.495 -5.235 -7.592 1.00 72.69 96 ILE A C 1
ATOM 731 O O . ILE A 1 96 ? -9.682 -4.937 -8.460 1.00 72.69 96 ILE A O 1
ATOM 735 N N . GLN A 1 97 ? -11.686 -5.763 -7.882 1.00 73.38 97 GLN A N 1
ATOM 736 C CA . GLN A 1 97 ? -12.086 -6.082 -9.249 1.00 73.38 97 GLN A CA 1
ATOM 737 C C . GLN A 1 97 ? -12.083 -4.840 -10.146 1.00 73.38 97 GLN A C 1
ATOM 739 O O . GLN A 1 97 ? -11.602 -4.907 -11.272 1.00 73.38 97 GLN A O 1
ATOM 744 N N . PHE A 1 98 ? -12.520 -3.686 -9.635 1.00 70.31 98 PHE A N 1
ATOM 745 C CA . PHE A 1 98 ? -12.409 -2.414 -10.348 1.00 70.31 98 PHE A CA 1
ATOM 746 C C . PHE A 1 98 ? -10.958 -2.102 -10.744 1.00 70.31 98 PHE A C 1
ATOM 748 O O . PHE A 1 98 ? -10.716 -1.680 -11.875 1.00 70.31 98 PHE A O 1
ATOM 755 N N . VAL A 1 99 ? -9.997 -2.297 -9.834 1.00 67.69 99 VAL A N 1
ATOM 756 C CA . VAL A 1 99 ? -8.569 -2.063 -10.108 1.00 67.69 99 VAL A CA 1
ATOM 757 C C . VAL A 1 99 ? -8.042 -3.080 -11.116 1.00 67.69 99 VAL A C 1
ATOM 759 O O . VAL A 1 99 ? -7.344 -2.697 -12.051 1.00 67.69 99 VAL A O 1
ATOM 762 N N . ILE A 1 100 ? -8.416 -4.353 -10.977 1.00 68.94 100 ILE A N 1
ATOM 763 C CA . ILE A 1 100 ? -8.069 -5.422 -11.923 1.00 68.94 100 ILE A CA 1
ATOM 764 C C . ILE A 1 100 ? -8.563 -5.075 -13.331 1.00 68.94 100 ILE A C 1
ATOM 766 O O . ILE A 1 100 ? -7.791 -5.144 -14.287 1.00 68.94 100 ILE A O 1
ATOM 770 N N . ASP A 1 101 ? -9.817 -4.643 -13.456 1.00 73.31 101 ASP A N 1
ATOM 771 C CA . ASP A 1 101 ? -10.430 -4.270 -14.729 1.00 73.31 101 ASP A CA 1
ATOM 772 C C . ASP A 1 101 ? -9.777 -3.013 -15.318 1.00 73.31 101 ASP A C 1
ATOM 774 O O . ASP A 1 101 ? -9.476 -2.971 -16.512 1.00 73.31 101 ASP A O 1
ATOM 778 N N . ALA A 1 102 ? -9.515 -1.999 -14.485 1.00 66.88 102 ALA A N 1
ATOM 779 C CA . ALA A 1 102 ? -8.840 -0.765 -14.888 1.00 66.88 102 ALA A CA 1
ATOM 780 C C . ALA A 1 102 ? -7.421 -1.032 -15.405 1.00 66.88 102 ALA A C 1
ATOM 782 O O . ALA A 1 102 ? -6.993 -0.443 -16.397 1.00 66.88 102 ALA A O 1
ATOM 783 N N . LEU A 1 103 ? -6.709 -1.945 -14.746 1.00 65.06 103 LEU A N 1
ATOM 784 C CA . LEU A 1 103 ? -5.376 -2.386 -15.131 1.00 65.06 103 LEU A CA 1
ATOM 785 C C . LEU A 1 103 ? -5.397 -3.464 -16.212 1.00 65.06 103 LEU A C 1
ATOM 787 O O . LEU A 1 103 ? -4.317 -3.908 -16.583 1.00 65.06 103 LEU A O 1
ATOM 791 N N . GLY A 1 104 ? -6.565 -3.918 -16.690 1.00 68.62 104 GLY A N 1
ATOM 792 C CA . GLY A 1 104 ? -6.733 -5.061 -17.599 1.00 68.62 104 GLY A CA 1
ATOM 793 C C . GLY A 1 104 ? -5.914 -6.294 -17.196 1.00 68.62 104 GLY A C 1
ATOM 794 O O . GLY A 1 104 ? -5.298 -6.939 -18.046 1.00 68.62 104 GLY A O 1
ATOM 795 N N . TRP A 1 105 ? -5.838 -6.565 -15.892 1.00 66.12 105 TRP A N 1
ATOM 796 C CA . TRP A 1 105 ? -4.935 -7.544 -15.294 1.00 66.12 105 TRP A CA 1
ATOM 797 C C . TRP A 1 105 ? -5.552 -8.961 -15.266 1.00 66.12 105 TRP A C 1
ATOM 799 O O . TRP A 1 105 ? -6.734 -9.098 -14.950 1.00 66.12 105 TRP A O 1
ATOM 809 N N . PRO A 1 106 ? -4.788 -10.033 -15.570 1.00 61.53 106 PRO A N 1
ATOM 810 C CA . PRO A 1 106 ? -3.406 -10.030 -16.049 1.00 61.53 106 PRO A CA 1
ATOM 811 C C . PRO A 1 106 ? -3.296 -9.515 -17.488 1.00 61.53 106 PRO A C 1
ATOM 813 O O . PRO A 1 106 ? -4.019 -9.955 -18.386 1.00 61.53 106 PRO A O 1
ATOM 816 N N . GLN A 1 107 ? -2.353 -8.600 -17.715 1.00 63.72 107 GLN A N 1
ATOM 817 C CA . GLN A 1 107 ? -2.130 -8.024 -19.036 1.00 63.72 107 GLN A CA 1
ATOM 818 C C . GLN A 1 107 ? -1.511 -9.063 -19.974 1.00 63.72 107 GLN A C 1
ATOM 820 O O . GLN A 1 107 ? -0.626 -9.838 -19.598 1.00 63.72 107 GLN A O 1
ATOM 825 N N . LYS A 1 108 ? -1.930 -9.056 -21.243 1.00 55.50 108 LYS A N 1
ATOM 826 C CA . LYS A 1 108 ? -1.165 -9.744 -22.289 1.00 55.50 108 LYS A CA 1
ATOM 827 C C . LYS A 1 108 ? 0.107 -8.940 -22.519 1.00 55.50 108 LYS A C 1
ATOM 829 O O . LYS A 1 108 ? 0.016 -7.757 -22.819 1.00 55.50 108 LYS A O 1
ATOM 834 N N . GLN A 1 109 ? 1.271 -9.582 -22.410 1.00 52.16 109 GLN A N 1
ATOM 835 C CA . GLN A 1 109 ? 2.558 -8.938 -22.673 1.00 52.16 109 GLN A CA 1
ATOM 836 C C . GLN A 1 109 ? 2.525 -8.205 -24.020 1.00 52.16 109 GLN A C 1
ATOM 838 O O . GLN A 1 109 ? 2.426 -8.829 -25.078 1.00 52.16 109 GLN A O 1
ATOM 843 N N . THR A 1 110 ? 2.617 -6.880 -23.985 1.00 47.88 110 THR A N 1
ATOM 844 C CA . THR A 1 110 ? 2.859 -6.071 -25.174 1.00 47.88 110 THR A CA 1
ATOM 845 C C . THR A 1 110 ? 4.354 -5.817 -25.263 1.00 47.88 110 THR A C 1
ATOM 847 O O . THR A 1 110 ? 4.931 -5.135 -24.421 1.00 47.88 110 THR A O 1
ATOM 850 N N . THR A 1 111 ? 5.006 -6.370 -26.283 1.00 46.28 111 THR A N 1
ATOM 851 C CA . THR A 1 111 ? 6.396 -6.045 -26.624 1.00 46.28 111 THR A CA 1
ATOM 852 C C . THR A 1 111 ? 6.451 -4.652 -27.259 1.00 46.28 111 THR A C 1
ATOM 854 O O . THR A 1 111 ? 6.541 -4.524 -28.480 1.00 46.28 111 THR A O 1
ATOM 857 N N . GLY A 1 112 ? 6.310 -3.612 -26.438 1.00 49.19 112 GLY A N 1
ATOM 858 C CA . GLY A 1 112 ? 6.569 -2.219 -26.799 1.00 49.19 112 GLY A CA 1
ATOM 859 C C . GLY A 1 112 ? 8.049 -1.871 -26.621 1.00 49.19 112 GLY A C 1
ATOM 860 O O . GLY A 1 112 ? 8.766 -2.520 -25.859 1.00 49.19 112 GLY A O 1
ATOM 861 N N . ALA A 1 113 ? 8.535 -0.868 -27.350 1.00 50.22 113 ALA A N 1
ATOM 862 C CA . ALA A 1 113 ? 9.890 -0.361 -27.160 1.00 50.22 113 ALA A CA 1
ATOM 863 C C . ALA A 1 113 ? 9.985 0.370 -25.810 1.00 50.22 113 ALA A C 1
ATOM 865 O O . ALA A 1 113 ? 9.204 1.284 -25.556 1.00 50.22 113 ALA A O 1
ATOM 866 N N . ILE A 1 114 ? 10.949 -0.014 -24.968 1.00 53.44 114 ILE A N 1
ATOM 867 C CA . ILE A 1 114 ? 11.208 0.658 -23.689 1.00 53.44 114 ILE A CA 1
ATOM 868 C C . ILE A 1 114 ? 11.743 2.070 -23.984 1.00 53.44 114 ILE A C 1
ATOM 870 O O . ILE A 1 114 ? 12.795 2.225 -24.609 1.00 53.44 114 ILE A O 1
ATOM 874 N N . GLY A 1 115 ? 10.982 3.093 -23.595 1.00 57.62 115 GLY A N 1
ATOM 875 C CA . GLY A 1 115 ? 11.382 4.499 -23.645 1.00 57.62 115 GLY A CA 1
ATOM 876 C C . GLY A 1 115 ? 12.443 4.825 -22.589 1.00 57.62 115 GLY A C 1
ATOM 877 O O . GLY A 1 115 ? 12.706 4.038 -21.693 1.00 57.62 115 GLY A O 1
ATOM 878 N N . SER A 1 116 ? 13.083 5.989 -22.699 1.00 58.44 116 SER A N 1
ATOM 879 C CA . SER A 1 116 ? 14.213 6.395 -21.845 1.00 58.44 116 SER A CA 1
ATOM 880 C C . SER A 1 116 ? 13.819 7.118 -20.544 1.00 58.44 116 SER A C 1
ATOM 882 O O . SER A 1 116 ? 14.636 7.873 -20.019 1.00 58.44 116 SER A O 1
ATOM 884 N N . ARG A 1 117 ? 12.566 7.003 -20.097 1.00 65.56 117 ARG A N 1
ATOM 885 C CA . ARG A 1 117 ? 12.059 7.632 -18.866 1.00 65.56 117 ARG A CA 1
ATOM 886 C C . ARG A 1 117 ? 12.233 6.678 -17.673 1.00 65.56 117 ARG A C 1
ATOM 888 O O . ARG A 1 117 ? 12.575 5.515 -17.870 1.00 65.56 117 ARG A O 1
ATOM 895 N N . THR A 1 118 ? 12.127 7.204 -16.451 1.00 79.00 118 THR A N 1
ATOM 896 C CA . THR A 1 118 ? 12.209 6.424 -15.202 1.00 79.00 118 THR A CA 1
ATOM 897 C C . THR A 1 118 ? 10.842 6.332 -14.521 1.00 79.00 118 THR A C 1
ATOM 899 O O . THR A 1 118 ? 9.951 7.146 -14.771 1.00 79.00 118 THR A O 1
ATOM 902 N N . TYR A 1 119 ? 10.677 5.402 -13.577 1.00 78.00 119 TYR A N 1
ATOM 903 C CA . TYR A 1 119 ? 9.495 5.342 -12.722 1.00 78.00 119 TYR A CA 1
ATOM 904 C C . TYR A 1 119 ? 9.280 6.657 -11.962 1.00 78.00 119 TYR A C 1
ATOM 906 O O . TYR A 1 119 ? 8.139 7.083 -11.824 1.00 78.00 119 TYR A O 1
ATOM 914 N N . ALA A 1 120 ? 10.331 7.367 -11.538 1.00 80.19 120 ALA A N 1
ATOM 915 C CA . ALA A 1 120 ? 10.159 8.686 -10.926 1.00 80.19 120 ALA A CA 1
ATOM 916 C C . ALA A 1 120 ? 9.465 9.695 -11.864 1.00 80.19 120 ALA A C 1
ATOM 918 O O . ALA A 1 120 ? 8.594 10.436 -11.410 1.00 80.19 120 ALA A O 1
ATOM 919 N N . ASP A 1 121 ? 9.774 9.690 -13.165 1.00 79.00 121 ASP A N 1
ATOM 920 C CA . ASP A 1 121 ? 9.103 10.554 -14.148 1.00 79.00 121 ASP A CA 1
ATOM 921 C C . ASP A 1 121 ? 7.626 10.158 -14.352 1.00 79.00 121 ASP A C 1
ATOM 923 O O . ASP A 1 121 ? 6.742 11.023 -14.443 1.00 79.00 121 ASP A O 1
ATOM 927 N N . LEU A 1 122 ? 7.340 8.850 -14.390 1.00 76.94 122 LEU A N 1
ATOM 928 C CA . LEU A 1 122 ? 5.973 8.321 -14.455 1.00 76.94 122 LEU A CA 1
ATOM 929 C C . LEU A 1 122 ? 5.158 8.768 -13.231 1.00 76.94 122 LEU A C 1
ATOM 931 O O . LEU A 1 122 ? 4.081 9.350 -13.370 1.00 76.94 122 LEU A O 1
ATOM 935 N N . PHE A 1 123 ? 5.694 8.567 -12.029 1.00 75.31 123 PHE A N 1
ATOM 936 C CA . PHE A 1 123 ? 5.023 8.920 -10.778 1.00 75.31 123 PHE A CA 1
ATOM 937 C C . PHE A 1 123 ? 4.898 10.435 -10.576 1.00 75.31 123 PHE A C 1
ATOM 939 O O . PHE A 1 123 ? 3.879 10.886 -10.056 1.00 75.31 123 PHE A O 1
ATOM 946 N N . ALA A 1 124 ? 5.855 11.247 -11.036 1.00 78.75 124 ALA A N 1
ATOM 947 C CA . ALA A 1 124 ? 5.719 12.706 -11.028 1.00 78.75 124 ALA A CA 1
ATOM 948 C C . ALA A 1 124 ? 4.518 13.173 -11.873 1.00 78.75 124 ALA A C 1
ATOM 950 O O . ALA A 1 124 ? 3.821 14.119 -11.503 1.00 78.75 124 ALA A O 1
ATOM 951 N N . THR A 1 125 ? 4.224 12.468 -12.974 1.00 72.12 125 THR A N 1
ATOM 952 C CA . THR A 1 125 ? 3.020 12.714 -13.785 1.00 72.12 125 THR A CA 1
ATOM 953 C C . THR A 1 125 ? 1.748 12.427 -12.987 1.00 72.12 125 THR A C 1
ATOM 955 O O . THR A 1 125 ? 0.764 13.151 -13.115 1.00 72.12 125 THR A O 1
ATOM 958 N N . TRP A 1 126 ? 1.767 11.406 -12.128 1.00 71.75 126 TRP A N 1
ATOM 959 C CA . TRP A 1 126 ? 0.638 11.051 -11.267 1.00 71.75 126 TRP A CA 1
ATOM 960 C C . TRP A 1 126 ? 0.489 11.952 -10.045 1.00 71.75 126 TRP A C 1
ATOM 962 O O . TRP A 1 126 ? -0.631 12.189 -9.600 1.00 71.75 126 TRP A O 1
ATOM 972 N N . GLN A 1 127 ? 1.588 12.493 -9.517 1.00 70.38 127 GLN A N 1
ATOM 973 C CA . GLN A 1 127 ? 1.580 13.326 -8.315 1.00 70.38 127 GLN A CA 1
ATOM 974 C C . GLN A 1 127 ? 0.630 14.525 -8.446 1.00 70.38 127 GLN A C 1
ATOM 976 O O . GLN A 1 127 ? -0.084 14.836 -7.500 1.00 70.38 127 GLN A O 1
ATOM 981 N N . VAL A 1 128 ? 0.535 15.132 -9.633 1.00 68.00 128 VAL A N 1
ATOM 982 C CA . VAL A 1 128 ? -0.399 16.240 -9.916 1.00 68.00 128 VAL A CA 1
ATOM 983 C C . VAL A 1 128 ? -1.867 15.819 -9.760 1.00 68.00 128 VAL A C 1
ATOM 985 O O . VAL A 1 128 ? -2.710 16.627 -9.378 1.00 68.00 128 VAL A O 1
ATOM 988 N N . PHE A 1 129 ? -2.188 14.551 -10.028 1.00 63.41 129 PHE A N 1
ATOM 989 C CA . PHE A 1 129 ? -3.534 14.008 -9.844 1.00 63.41 129 PHE A CA 1
ATOM 990 C C . PHE A 1 129 ? -3.815 13.614 -8.392 1.00 63.41 129 PHE A C 1
ATOM 992 O O . PHE A 1 129 ? -4.975 13.610 -7.987 1.00 63.41 129 PHE A O 1
ATOM 999 N N . PHE A 1 130 ? -2.787 13.258 -7.618 1.00 63.78 130 PHE A N 1
ATOM 1000 C CA . PHE A 1 130 ? -2.938 12.833 -6.224 1.00 63.78 130 PHE A CA 1
ATOM 1001 C C . PHE A 1 130 ? -2.810 13.978 -5.217 1.00 63.78 130 PHE A C 1
ATOM 1003 O O . PHE A 1 130 ? -3.370 13.876 -4.132 1.00 63.78 130 PHE A O 1
ATOM 1010 N N . GLU A 1 131 ? -2.118 15.070 -5.546 1.00 69.00 131 GLU A N 1
ATOM 1011 C CA . GLU A 1 131 ? -1.892 16.192 -4.625 1.00 69.00 131 GLU A CA 1
ATOM 1012 C C . GLU A 1 131 ? -3.202 16.833 -4.117 1.00 69.00 131 GLU A C 1
ATOM 1014 O O . GLU A 1 131 ? -3.348 16.951 -2.896 1.00 69.00 131 GLU A O 1
ATOM 1019 N N . PRO A 1 132 ? -4.195 17.168 -4.971 1.00 65.06 132 PRO A N 1
ATOM 1020 C CA . PRO A 1 132 ? -5.473 17.710 -4.498 1.00 65.06 132 PRO A CA 1
ATOM 1021 C C . PRO A 1 132 ? -6.243 16.709 -3.630 1.00 65.06 132 PRO A C 1
ATOM 1023 O O . PRO A 1 132 ? -6.785 17.069 -2.589 1.00 65.06 132 PRO A O 1
ATOM 1026 N N . VAL A 1 133 ? -6.227 15.432 -4.025 1.00 65.81 133 VAL A N 1
ATOM 1027 C CA . VAL A 1 133 ? -6.894 14.348 -3.294 1.00 65.81 133 VAL A CA 1
ATOM 1028 C C . VAL A 1 133 ? -6.243 14.131 -1.930 1.00 65.81 133 VAL A C 1
ATOM 1030 O O . VAL A 1 133 ? -6.946 13.913 -0.955 1.00 65.81 133 VAL A O 1
ATOM 1033 N N . GLY A 1 134 ? -4.916 14.216 -1.826 1.00 69.00 134 GLY A N 1
ATOM 1034 C CA . GLY A 1 134 ? -4.184 13.927 -0.593 1.00 69.00 134 GLY A CA 1
ATOM 1035 C C . GLY A 1 134 ? -4.500 14.903 0.540 1.00 69.00 134 GLY A C 1
ATOM 1036 O O . GLY A 1 134 ? -4.703 14.475 1.676 1.00 69.00 134 GLY A O 1
ATOM 1037 N N . ALA A 1 135 ? -4.581 16.204 0.248 1.00 71.69 135 ALA A N 1
ATOM 1038 C CA . ALA A 1 135 ? -4.915 17.207 1.260 1.00 71.69 135 ALA A CA 1
ATOM 1039 C C . ALA A 1 135 ? -6.372 17.077 1.736 1.00 71.69 135 ALA A C 1
ATOM 1041 O O . ALA A 1 135 ? -6.629 17.070 2.944 1.00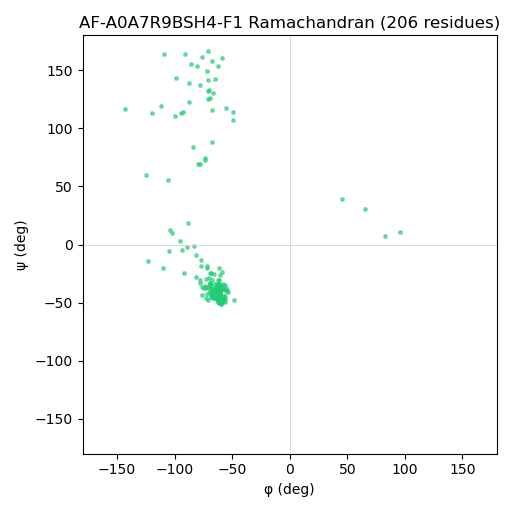 71.69 135 ALA A O 1
ATOM 1042 N N . ASP A 1 136 ? -7.307 16.910 0.798 1.00 77.81 136 ASP A N 1
ATOM 1043 C CA . ASP A 1 136 ? -8.730 16.771 1.107 1.00 77.81 136 ASP A CA 1
ATOM 1044 C C . ASP A 1 136 ? -9.023 15.442 1.815 1.00 77.81 136 ASP A C 1
ATOM 1046 O O . ASP A 1 136 ? -9.756 15.425 2.802 1.00 77.81 136 ASP A O 1
ATOM 1050 N N . ALA A 1 137 ? -8.384 14.344 1.400 1.00 73.50 137 ALA A N 1
ATOM 1051 C CA . ALA A 1 137 ? -8.508 13.036 2.038 1.00 73.50 137 ALA A CA 1
ATOM 1052 C C . ALA A 1 137 ? -7.940 13.027 3.462 1.00 73.50 137 ALA A C 1
ATOM 1054 O O . ALA A 1 137 ? -8.550 12.441 4.353 1.00 73.50 137 ALA A O 1
ATOM 1055 N N . LEU A 1 138 ? -6.805 13.692 3.715 1.00 70.69 138 LEU A N 1
ATOM 1056 C CA . LEU 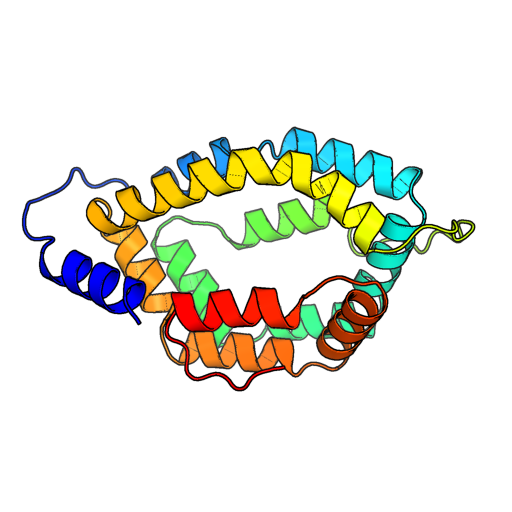A 1 138 ? -6.267 13.823 5.073 1.00 70.69 138 LEU A CA 1
ATOM 1057 C C . LEU A 1 138 ? -7.183 14.666 5.962 1.00 70.69 138 LEU A C 1
ATOM 1059 O O . LEU A 1 138 ? -7.444 14.286 7.103 1.00 70.69 138 LEU A O 1
ATOM 1063 N N . SER A 1 139 ? -7.691 15.790 5.450 1.00 78.94 139 SER A N 1
ATOM 1064 C CA . SER A 1 139 ? -8.651 16.611 6.192 1.00 78.94 139 SER A CA 1
ATOM 1065 C C . SER A 1 139 ? -9.923 15.823 6.498 1.00 78.94 139 SER A C 1
ATOM 1067 O O . SER A 1 139 ? -10.387 15.825 7.637 1.00 78.94 139 SER A O 1
ATOM 1069 N N . TRP A 1 140 ? -10.453 15.111 5.503 1.00 82.44 140 TRP A N 1
ATOM 1070 C CA . TRP A 1 140 ? -11.601 14.228 5.655 1.00 82.44 140 TRP A CA 1
ATOM 1071 C C . TRP A 1 140 ? -11.334 13.142 6.703 1.00 82.44 140 TRP A C 1
ATOM 1073 O O . TRP A 1 140 ? -12.143 12.973 7.609 1.00 82.44 140 TRP A O 1
ATOM 1083 N N . LEU A 1 141 ? -10.179 12.468 6.654 1.00 76.38 141 LEU A N 1
ATOM 1084 C CA . LEU A 1 141 ? -9.824 11.392 7.582 1.00 76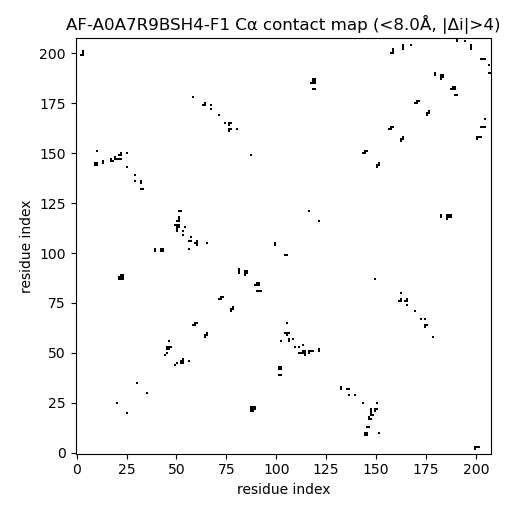.38 141 LEU A CA 1
ATOM 1085 C C . LEU A 1 141 ? -9.768 11.893 9.027 1.00 76.38 141 LEU A C 1
ATOM 1087 O O . LEU A 1 141 ? -10.291 11.243 9.930 1.00 76.38 141 LEU A O 1
ATOM 1091 N N . LEU A 1 142 ? -9.162 13.061 9.256 1.00 80.94 142 LEU A N 1
ATOM 1092 C CA . LEU A 1 142 ? -9.088 13.660 10.589 1.00 80.94 142 LEU A CA 1
ATOM 1093 C C . LEU A 1 142 ? -10.475 13.994 11.149 1.00 80.94 142 LEU A C 1
ATOM 1095 O O . LEU A 1 142 ? -10.688 13.825 12.349 1.00 80.94 142 LEU A O 1
ATOM 1099 N N . THR A 1 143 ? -11.411 14.432 10.306 1.00 84.12 143 THR A N 1
ATOM 1100 C CA . THR A 1 143 ? -12.813 14.646 10.693 1.00 84.12 143 THR A CA 1
ATOM 1101 C C . THR A 1 143 ? -13.531 13.318 10.933 1.00 84.12 143 THR A C 1
ATOM 1103 O O . THR A 1 143 ? -14.159 13.131 11.972 1.00 84.12 143 THR A O 1
ATOM 1106 N N . ALA A 1 144 ? -13.388 12.358 10.021 1.00 82.94 144 ALA A N 1
ATOM 1107 C CA . ALA A 1 144 ? -14.064 11.070 10.083 1.00 82.94 144 ALA A CA 1
ATOM 1108 C C . ALA A 1 144 ? -13.643 10.250 11.313 1.00 82.94 144 ALA A C 1
ATOM 1110 O O . ALA A 1 144 ? -14.498 9.663 11.967 1.00 82.94 144 ALA A O 1
ATOM 1111 N N . ILE A 1 145 ? -12.364 10.277 11.704 1.00 82.19 145 ILE A N 1
ATOM 1112 C CA . ILE A 1 145 ? -11.893 9.638 12.945 1.00 82.19 145 ILE A CA 1
ATOM 1113 C C . ILE A 1 145 ? -12.574 10.249 14.180 1.00 82.19 145 ILE A C 1
ATOM 1115 O O . ILE A 1 145 ? -12.828 9.543 15.151 1.00 82.19 145 ILE A O 1
ATOM 1119 N N . GLN A 1 146 ? -12.887 11.546 14.174 1.00 80.75 146 GLN A N 1
ATOM 1120 C CA . GLN A 1 146 ? -13.533 12.202 15.317 1.00 80.75 146 GLN A CA 1
ATOM 1121 C C . GLN A 1 146 ? -15.031 11.911 15.391 1.00 80.75 146 GLN A C 1
ATOM 1123 O O . GLN A 1 146 ? -15.589 11.835 16.484 1.00 80.75 146 GLN A O 1
ATOM 1128 N N . GLU A 1 147 ? -15.675 11.756 14.237 1.00 84.06 147 GLU A N 1
ATOM 1129 C CA . GLU A 1 147 ? -17.133 11.776 14.130 1.00 84.06 147 GLU A CA 1
ATOM 1130 C C . GLU A 1 147 ? -17.751 10.410 13.804 1.00 84.06 147 GLU A C 1
ATOM 1132 O O . GLU A 1 147 ? -18.932 10.210 14.078 1.00 84.06 147 GLU A O 1
ATOM 1137 N N . ASN A 1 148 ? -16.994 9.457 13.249 1.00 83.44 148 ASN A N 1
ATOM 1138 C CA . ASN A 1 148 ? -17.521 8.177 12.778 1.00 83.44 148 ASN A CA 1
ATOM 1139 C C . ASN A 1 148 ? -16.881 6.978 13.503 1.00 83.44 148 ASN A C 1
ATOM 1141 O O . ASN A 1 148 ? -15.709 6.658 13.308 1.00 83.44 148 ASN A O 1
ATOM 1145 N N . VAL A 1 149 ? -17.694 6.267 14.292 1.00 85.25 149 VAL A N 1
ATOM 1146 C CA . VAL A 1 149 ? -17.284 5.057 15.022 1.00 85.25 149 VAL A CA 1
ATOM 1147 C C . VAL A 1 149 ? -16.831 3.926 14.098 1.00 85.25 149 VAL A C 1
ATOM 1149 O O . VAL A 1 149 ? -15.886 3.222 14.428 1.00 85.25 149 VAL A O 1
ATOM 1152 N N . ASP A 1 150 ? -17.419 3.780 12.912 1.00 85.19 150 ASP A N 1
ATOM 1153 C CA . ASP A 1 150 ? -16.999 2.751 11.963 1.00 85.19 150 ASP A CA 1
ATOM 1154 C C . ASP A 1 150 ? -15.606 3.034 11.384 1.00 85.19 150 ASP A C 1
ATOM 1156 O O . ASP A 1 150 ? -14.835 2.106 11.138 1.00 85.19 150 ASP A O 1
ATOM 1160 N N . VAL A 1 151 ? -15.261 4.314 11.201 1.00 84.56 151 VAL A N 1
ATOM 1161 C CA . VAL A 1 151 ? -13.916 4.738 10.776 1.00 84.56 151 VAL A CA 1
ATOM 1162 C C . VAL A 1 151 ? -12.908 4.544 11.910 1.00 84.56 151 VAL A C 1
ATOM 1164 O O . VAL A 1 151 ? -11.776 4.134 11.658 1.00 84.56 151 VAL A O 1
ATOM 1167 N N . GLN A 1 152 ? -13.315 4.769 13.163 1.00 85.44 152 GLN A N 1
ATOM 1168 C CA . GLN A 1 152 ? -12.496 4.442 14.335 1.00 85.44 152 GLN A CA 1
ATOM 1169 C C . GLN A 1 152 ? -12.251 2.934 14.443 1.00 85.44 152 GLN A C 1
ATOM 1171 O O . GLN A 1 152 ? -11.111 2.521 14.641 1.00 85.44 152 GLN A O 1
ATOM 1176 N N . ASP A 1 153 ? -13.285 2.114 14.256 1.00 88.50 153 ASP A N 1
ATOM 1177 C CA . ASP A 1 153 ? -13.173 0.656 14.259 1.00 88.50 153 ASP A CA 1
ATOM 1178 C C . ASP A 1 153 ? -12.229 0.168 13.156 1.00 88.50 153 ASP A C 1
ATOM 1180 O O . ASP A 1 153 ? -11.397 -0.703 13.408 1.00 88.50 153 ASP A O 1
ATOM 1184 N N . LEU A 1 154 ? -12.321 0.737 11.946 1.00 87.12 154 LEU A N 1
ATOM 1185 C CA . LEU A 1 154 ? -11.397 0.425 10.854 1.00 87.12 154 LEU A CA 1
ATOM 1186 C C . LEU A 1 154 ? -9.961 0.807 11.228 1.00 87.12 154 LEU A C 1
ATOM 1188 O O . LEU A 1 154 ? -9.052 0.007 11.014 1.00 87.12 154 LEU A O 1
ATOM 1192 N N . LEU A 1 155 ? -9.750 1.989 11.821 1.00 86.88 155 LEU A N 1
ATOM 1193 C CA . LEU A 1 155 ? -8.428 2.419 12.278 1.00 86.88 155 LEU A CA 1
ATOM 1194 C C . LEU A 1 155 ? -7.857 1.457 13.329 1.00 86.88 155 LEU A C 1
ATOM 1196 O O . LEU A 1 155 ? -6.713 1.031 13.209 1.00 86.88 155 LEU A O 1
ATOM 1200 N N . ILE A 1 156 ? -8.658 1.072 14.323 1.00 89.06 156 ILE A N 1
ATOM 1201 C CA . ILE A 1 156 ? -8.263 0.104 15.354 1.00 89.06 156 ILE A CA 1
ATOM 1202 C C . ILE A 1 156 ? -7.928 -1.249 14.718 1.00 89.06 156 ILE A C 1
ATOM 1204 O O . ILE A 1 156 ? -6.921 -1.862 15.076 1.00 89.06 156 ILE A O 1
ATOM 1208 N N . TYR A 1 157 ? -8.737 -1.703 13.758 1.00 91.56 157 TYR A N 1
ATOM 1209 C CA . TYR A 1 157 ? -8.515 -2.960 13.052 1.00 91.56 157 TYR A CA 1
ATOM 1210 C C . TYR A 1 157 ? -7.166 -2.965 12.319 1.00 91.56 157 TYR A C 1
ATOM 1212 O O . TYR A 1 157 ? -6.363 -3.874 12.529 1.00 91.56 157 TYR A O 1
ATOM 1220 N N . ILE A 1 158 ? -6.875 -1.936 11.511 1.00 90.38 158 ILE A N 1
ATOM 1221 C CA . ILE A 1 158 ? -5.625 -1.869 10.730 1.00 90.38 158 ILE A CA 1
ATOM 1222 C C . ILE A 1 158 ? -4.389 -1.593 11.596 1.00 90.38 158 ILE A C 1
ATOM 1224 O O . ILE A 1 158 ? -3.267 -1.882 11.186 1.00 90.38 158 ILE A O 1
ATOM 1228 N N . GLN A 1 159 ? -4.563 -1.055 12.804 1.00 91.38 159 GLN A N 1
ATOM 1229 C CA . GLN A 1 159 ? -3.496 -0.952 13.804 1.00 91.38 159 GLN A CA 1
ATOM 1230 C C . GLN A 1 159 ? -3.216 -2.293 14.506 1.00 91.38 159 GLN A C 1
ATOM 1232 O O . GLN A 1 159 ? -2.151 -2.468 15.101 1.00 91.38 159 GLN A O 1
ATOM 1237 N N . GLY A 1 160 ? -4.148 -3.245 14.438 1.00 92.62 160 GLY A N 1
ATOM 1238 C CA . GLY A 1 160 ? -4.058 -4.544 15.096 1.00 92.62 160 GLY A CA 1
ATOM 1239 C C . GLY A 1 160 ? -2.962 -5.459 14.542 1.00 92.62 160 GLY A C 1
ATOM 1240 O O . GLY A 1 160 ? -2.533 -5.341 13.395 1.00 92.62 160 GLY A O 1
ATOM 1241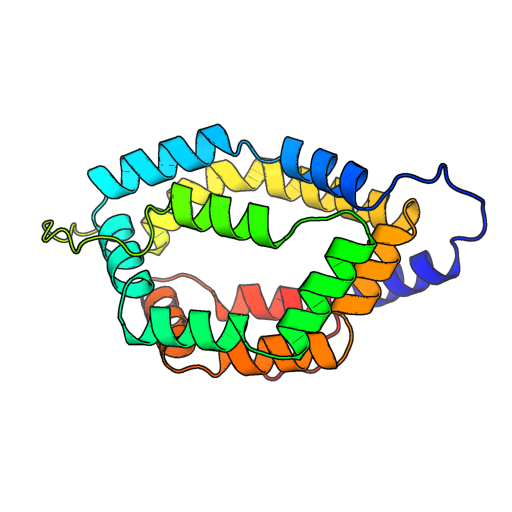 N N . GLN A 1 161 ? -2.533 -6.420 15.369 1.00 92.94 161 GLN A N 1
ATOM 1242 C CA . GLN A 1 161 ? -1.429 -7.329 15.042 1.00 92.94 161 GLN A CA 1
ATOM 1243 C C . GLN A 1 161 ? -1.699 -8.170 13.787 1.00 92.94 161 GLN A C 1
ATOM 1245 O O . GLN A 1 161 ? -0.824 -8.259 12.941 1.00 92.94 161 GLN A O 1
ATOM 1250 N N . SER A 1 162 ? -2.905 -8.721 13.615 1.00 91.94 162 SER A N 1
ATOM 1251 C CA . SER A 1 162 ? -3.245 -9.521 12.424 1.00 91.94 162 SER A CA 1
ATOM 1252 C C . SER A 1 162 ? -3.064 -8.745 11.118 1.00 91.94 162 SER A C 1
ATOM 1254 O O . SER A 1 162 ? -2.577 -9.286 10.130 1.00 91.94 162 SER A O 1
ATOM 1256 N N . PHE A 1 163 ? -3.404 -7.453 11.106 1.00 93.12 163 PHE A N 1
ATOM 1257 C CA . PHE A 1 163 ? -3.202 -6.627 9.919 1.00 93.12 163 PHE A CA 1
ATOM 1258 C C . PHE A 1 163 ? -1.716 -6.307 9.701 1.00 93.12 163 PHE A C 1
ATOM 1260 O O . PHE A 1 163 ? -1.238 -6.332 8.568 1.00 93.12 163 PHE A O 1
ATOM 1267 N N . GLN A 1 164 ? -0.955 -6.081 10.777 1.00 94.12 164 GLN A N 1
ATOM 1268 C CA . GLN A 1 164 ? 0.504 -5.954 10.698 1.00 94.12 164 GLN A CA 1
ATOM 1269 C C . GLN A 1 164 ? 1.163 -7.234 10.165 1.00 94.12 164 GLN A C 1
ATOM 1271 O O . GLN A 1 164 ? 2.045 -7.150 9.312 1.00 94.12 164 GLN A O 1
ATOM 1276 N N . ASP A 1 165 ? 0.711 -8.408 10.605 1.00 93.75 165 ASP A N 1
ATOM 1277 C CA . ASP A 1 165 ? 1.211 -9.711 10.162 1.00 93.75 165 ASP A CA 1
ATOM 1278 C C . ASP A 1 165 ? 0.909 -9.945 8.677 1.00 93.75 165 ASP A C 1
ATOM 1280 O O . ASP A 1 165 ? 1.790 -10.375 7.930 1.00 93.75 165 ASP A O 1
ATOM 1284 N N . LEU A 1 166 ? -0.291 -9.578 8.215 1.00 94.25 166 LEU A N 1
ATOM 1285 C CA . LEU A 1 166 ? -0.646 -9.573 6.795 1.00 94.25 166 LEU A CA 1
ATOM 1286 C C . LEU A 1 166 ? 0.293 -8.673 5.981 1.00 94.25 166 LEU A C 1
ATOM 1288 O O . LEU A 1 166 ? 0.821 -9.083 4.946 1.00 94.25 166 LEU A O 1
ATOM 1292 N N . VAL A 1 167 ? 0.526 -7.447 6.445 1.00 93.50 167 VAL A N 1
ATOM 1293 C CA . VAL A 1 167 ? 1.419 -6.495 5.773 1.00 93.50 167 VAL A CA 1
ATOM 1294 C C . VAL A 1 167 ? 2.860 -7.014 5.759 1.00 93.50 167 VAL A C 1
ATOM 1296 O O . VAL A 1 167 ? 3.536 -6.934 4.731 1.00 93.50 167 VAL A O 1
ATOM 1299 N N . GLN A 1 168 ? 3.323 -7.607 6.861 1.00 93.75 168 GLN A N 1
ATOM 1300 C CA . GLN A 1 168 ? 4.635 -8.243 6.959 1.00 93.75 168 GLN A CA 1
ATOM 1301 C C . GLN A 1 168 ? 4.755 -9.451 6.019 1.00 93.75 168 GLN A C 1
ATOM 1303 O O . GLN A 1 168 ? 5.791 -9.641 5.377 1.00 93.75 168 GLN A O 1
ATOM 1308 N N . TYR A 1 169 ? 3.698 -10.250 5.894 1.00 93.25 169 TYR A N 1
ATOM 1309 C CA . TYR A 1 169 ? 3.634 -11.347 4.939 1.00 93.25 169 TYR A CA 1
ATOM 1310 C C . TYR A 1 169 ? 3.784 -10.831 3.505 1.00 93.25 169 TYR A C 1
ATOM 1312 O O . TYR A 1 169 ? 4.637 -11.340 2.784 1.00 93.25 169 TYR A O 1
ATOM 1320 N N . ILE A 1 170 ? 3.030 -9.797 3.110 1.00 91.44 170 ILE A N 1
ATOM 1321 C CA . ILE A 1 170 ? 3.070 -9.215 1.756 1.00 91.44 170 ILE A CA 1
ATOM 1322 C C . ILE A 1 170 ? 4.458 -8.651 1.439 1.00 91.44 170 ILE A C 1
ATOM 1324 O O . ILE A 1 170 ? 5.045 -8.963 0.406 1.00 91.44 170 ILE A O 1
ATOM 1328 N N . ARG A 1 171 ? 5.018 -7.836 2.333 1.00 91.25 171 ARG A N 1
ATOM 1329 C CA . ARG A 1 171 ? 6.264 -7.105 2.053 1.00 91.25 171 ARG A CA 1
ATOM 1330 C C . ARG A 1 171 ? 7.519 -7.966 2.022 1.00 91.25 171 ARG A C 1
ATOM 1332 O O . ARG A 1 171 ? 8.540 -7.537 1.501 1.00 91.25 171 ARG A O 1
ATOM 1339 N N . THR A 1 172 ? 7.451 -9.160 2.600 1.00 93.50 172 THR A N 1
ATOM 1340 C CA . THR A 1 172 ? 8.553 -10.128 2.568 1.00 93.50 172 THR A CA 1
ATOM 1341 C C . THR A 1 172 ? 8.481 -11.054 1.357 1.00 93.50 172 THR A C 1
ATOM 1343 O O . THR A 1 172 ? 9.387 -11.864 1.156 1.00 93.50 172 THR A O 1
ATOM 1346 N N . GLN A 1 173 ? 7.444 -10.932 0.519 1.00 91.69 173 GLN A N 1
ATOM 1347 C CA . GLN A 1 173 ? 7.358 -11.691 -0.722 1.00 91.69 173 GLN A CA 1
ATOM 1348 C C . GLN A 1 173 ? 8.401 -11.197 -1.723 1.00 91.69 173 GLN A C 1
ATOM 1350 O O . GLN A 1 173 ? 8.512 -9.999 -1.982 1.00 91.69 173 GLN A O 1
ATOM 1355 N N . GLY A 1 174 ? 9.118 -12.139 -2.342 1.00 94.19 174 GLY A N 1
ATOM 1356 C CA . GLY A 1 174 ? 10.153 -11.849 -3.340 1.00 94.19 174 GLY A CA 1
ATOM 1357 C C . GLY A 1 174 ? 9.712 -10.861 -4.432 1.00 94.19 174 GLY A C 1
ATOM 1358 O O . GLY A 1 174 ? 10.430 -9.890 -4.656 1.00 94.19 174 GLY A O 1
ATOM 1359 N N . PRO A 1 175 ? 8.527 -11.024 -5.057 1.00 90.44 175 PRO A N 1
ATOM 1360 C CA . PRO A 1 175 ? 8.049 -10.083 -6.071 1.00 90.44 175 PRO A CA 1
ATOM 1361 C C . PRO A 1 175 ? 7.845 -8.651 -5.550 1.00 90.44 175 PRO A C 1
ATOM 1363 O O . PRO A 1 175 ? 8.118 -7.699 -6.275 1.00 90.44 175 PRO A O 1
ATOM 1366 N N . VAL A 1 176 ? 7.420 -8.479 -4.290 1.00 90.44 176 VAL A N 1
ATOM 1367 C CA . VAL A 1 176 ? 7.270 -7.149 -3.671 1.00 90.44 176 VAL A CA 1
ATOM 1368 C C . VAL A 1 176 ? 8.634 -6.540 -3.369 1.00 90.44 176 VAL A C 1
ATOM 1370 O O . VAL A 1 176 ? 8.867 -5.387 -3.712 1.00 90.44 176 VAL A O 1
ATOM 1373 N N . VAL A 1 177 ? 9.553 -7.317 -2.788 1.00 92.88 177 VAL A N 1
ATOM 1374 C CA . VAL A 1 177 ? 10.927 -6.864 -2.507 1.00 92.88 177 VAL A CA 1
ATOM 1375 C C . VAL A 1 177 ? 11.628 -6.408 -3.789 1.00 92.88 177 VAL A C 1
ATOM 1377 O O . VAL A 1 177 ? 12.246 -5.346 -3.805 1.00 92.88 177 VAL A O 1
ATOM 1380 N N . ASN A 1 178 ? 11.490 -7.171 -4.875 1.00 92.19 178 ASN A N 1
ATOM 1381 C CA . ASN A 1 178 ? 12.069 -6.819 -6.171 1.00 92.19 178 ASN A CA 1
ATOM 1382 C C . ASN A 1 178 ? 11.449 -5.535 -6.736 1.00 92.19 178 ASN A C 1
ATOM 1384 O O . ASN A 1 178 ? 12.180 -4.652 -7.171 1.00 92.19 178 ASN A O 1
ATOM 1388 N N . LEU A 1 179 ? 10.119 -5.400 -6.674 1.00 88.19 179 LEU A N 1
ATOM 1389 C CA . LEU A 1 179 ? 9.437 -4.190 -7.130 1.00 88.19 179 LEU A CA 1
ATOM 1390 C C . LEU A 1 179 ? 9.887 -2.954 -6.339 1.00 88.19 179 LEU A C 1
ATOM 1392 O O . LEU A 1 179 ? 10.147 -1.916 -6.935 1.00 88.19 179 LEU A O 1
ATOM 1396 N N . VAL A 1 180 ? 10.011 -3.059 -5.013 1.00 89.62 180 VAL A N 1
ATOM 1397 C CA . VAL A 1 180 ? 10.526 -1.966 -4.172 1.00 89.62 180 VAL A CA 1
ATOM 1398 C C . VAL A 1 180 ? 11.942 -1.585 -4.602 1.00 89.62 180 VAL A C 1
ATOM 1400 O O . VAL A 1 180 ? 12.200 -0.408 -4.835 1.00 89.62 180 VAL A O 1
ATOM 1403 N N . ALA A 1 181 ? 12.834 -2.563 -4.775 1.00 92.19 181 ALA A N 1
ATOM 1404 C CA . ALA A 1 181 ? 14.208 -2.309 -5.198 1.00 92.19 181 ALA A CA 1
ATOM 1405 C C . ALA A 1 181 ? 14.286 -1.624 -6.576 1.00 92.19 181 ALA A C 1
ATOM 1407 O O . ALA A 1 181 ? 15.068 -0.689 -6.749 1.00 92.19 181 ALA A O 1
ATOM 1408 N N . ASP A 1 182 ? 13.458 -2.047 -7.536 1.00 88.75 182 ASP A N 1
ATOM 1409 C CA . ASP A 1 182 ? 13.388 -1.444 -8.871 1.00 88.75 182 ASP A CA 1
ATOM 1410 C C . ASP A 1 182 ? 12.880 0.008 -8.816 1.00 88.75 182 ASP A C 1
ATOM 1412 O O . ASP A 1 182 ? 13.427 0.889 -9.481 1.00 88.75 182 ASP A O 1
ATOM 1416 N N . LEU A 1 183 ? 11.858 0.283 -7.999 1.00 85.88 183 LEU A N 1
ATOM 1417 C CA . LEU A 1 183 ? 11.323 1.634 -7.804 1.00 85.88 183 LEU A CA 1
ATOM 1418 C C . LEU A 1 183 ? 12.356 2.556 -7.133 1.00 85.88 183 LEU A C 1
ATOM 1420 O O . LEU A 1 183 ? 12.547 3.693 -7.571 1.00 85.88 183 LEU A O 1
ATOM 1424 N N . GLU A 1 184 ? 13.062 2.068 -6.110 1.00 89.50 184 GLU A N 1
ATOM 1425 C CA . GLU A 1 184 ? 14.105 2.831 -5.414 1.00 89.50 184 GLU A CA 1
ATOM 1426 C C . GLU A 1 184 ? 15.318 3.118 -6.298 1.00 89.50 184 GLU A C 1
ATOM 1428 O O . GLU A 1 184 ? 15.840 4.237 -6.287 1.00 89.50 184 GLU A O 1
ATOM 1433 N N . ALA A 1 185 ? 15.737 2.148 -7.116 1.00 90.44 185 ALA A N 1
ATOM 1434 C CA . ALA A 1 185 ? 16.815 2.331 -8.086 1.00 90.44 185 ALA A CA 1
ATOM 1435 C C . ALA A 1 185 ? 16.518 3.459 -9.091 1.00 90.44 185 ALA A C 1
ATOM 1437 O O . ALA A 1 185 ? 17.440 4.061 -9.646 1.00 90.44 185 ALA A O 1
ATOM 1438 N N . GLU A 1 186 ? 15.239 3.772 -9.292 1.00 86.94 186 GLU A N 1
ATOM 1439 C CA . GLU A 1 186 ? 14.758 4.798 -10.212 1.00 86.94 186 GLU A CA 1
ATOM 1440 C C . GLU A 1 186 ? 14.340 6.101 -9.528 1.00 86.94 186 GLU A C 1
ATOM 1442 O O . GLU A 1 186 ? 13.830 7.007 -10.189 1.00 86.94 186 GLU A O 1
ATOM 1447 N N . GLY A 1 187 ? 14.638 6.231 -8.232 1.00 84.88 187 GLY A N 1
ATOM 1448 C CA . GLY A 1 187 ? 14.521 7.478 -7.479 1.00 84.88 187 GLY A CA 1
ATOM 1449 C C . GLY A 1 187 ? 13.215 7.652 -6.707 1.00 84.88 187 GLY A C 1
ATOM 1450 O O . GLY A 1 187 ? 12.971 8.749 -6.203 1.00 84.88 187 GLY A O 1
ATOM 1451 N N . LEU A 1 188 ? 12.384 6.613 -6.591 1.00 84.44 188 LEU A N 1
ATOM 1452 C CA . LEU A 1 188 ? 11.196 6.646 -5.736 1.00 84.44 188 LEU A CA 1
ATOM 1453 C C . LEU A 1 188 ? 11.544 6.230 -4.310 1.00 84.44 188 LEU A C 1
ATOM 1455 O O . LEU A 1 188 ? 12.010 5.121 -4.082 1.00 84.44 188 LEU A O 1
ATOM 1459 N N . ASP A 1 189 ? 11.264 7.096 -3.337 1.00 83.81 189 ASP A N 1
ATOM 1460 C CA . ASP A 1 189 ? 11.487 6.809 -1.915 1.00 83.81 189 ASP A CA 1
ATOM 1461 C C . ASP A 1 189 ? 10.355 5.944 -1.330 1.00 83.81 189 ASP A C 1
ATOM 1463 O O . ASP A 1 189 ? 9.510 6.402 -0.550 1.00 83.81 189 ASP A O 1
ATOM 1467 N N . VAL A 1 190 ? 10.298 4.681 -1.761 1.00 85.94 190 VAL A N 1
ATOM 1468 C CA . VAL A 1 190 ? 9.273 3.724 -1.324 1.00 85.94 190 VAL A CA 1
ATOM 1469 C C . VAL A 1 190 ? 9.453 3.381 0.154 1.00 85.94 190 VAL A C 1
ATOM 1471 O O . VAL A 1 190 ? 8.477 3.415 0.909 1.00 85.94 190 VAL A O 1
ATOM 1474 N N . THR A 1 191 ? 10.687 3.118 0.598 1.00 88.56 191 THR A N 1
ATOM 1475 C CA . THR A 1 191 ? 10.973 2.820 2.008 1.00 88.56 191 THR A CA 1
ATOM 1476 C C . THR A 1 191 ? 10.644 3.994 2.924 1.00 88.56 191 THR A C 1
ATOM 1478 O O . THR A 1 191 ? 9.990 3.790 3.950 1.00 88.56 191 THR A O 1
ATOM 1481 N N . GLY A 1 192 ? 11.031 5.223 2.568 1.00 83.94 192 GLY A N 1
ATOM 1482 C CA . GLY A 1 192 ? 10.705 6.415 3.351 1.00 83.94 192 GLY A CA 1
ATOM 1483 C C . GLY A 1 192 ? 9.203 6.679 3.408 1.00 83.94 192 GLY A C 1
ATOM 1484 O O . GLY A 1 192 ? 8.664 6.935 4.487 1.00 83.94 192 GLY A O 1
ATOM 1485 N N . THR A 1 193 ? 8.494 6.516 2.287 1.00 81.81 193 THR A N 1
ATOM 1486 C CA . THR A 1 193 ? 7.025 6.628 2.249 1.00 81.81 193 THR A CA 1
ATOM 1487 C C . THR A 1 193 ? 6.363 5.597 3.163 1.00 81.81 193 THR A C 1
ATOM 1489 O O . THR A 1 193 ? 5.470 5.929 3.942 1.00 81.81 193 THR A O 1
ATOM 1492 N N . PHE A 1 194 ? 6.825 4.346 3.129 1.00 82.94 194 PHE A N 1
ATOM 1493 C CA . PHE A 1 194 ? 6.284 3.296 3.986 1.00 82.94 194 PHE A CA 1
ATOM 1494 C C . PHE A 1 194 ? 6.609 3.517 5.470 1.00 82.94 194 PHE A C 1
ATOM 1496 O O . PHE A 1 194 ? 5.773 3.244 6.330 1.00 82.94 194 PHE A O 1
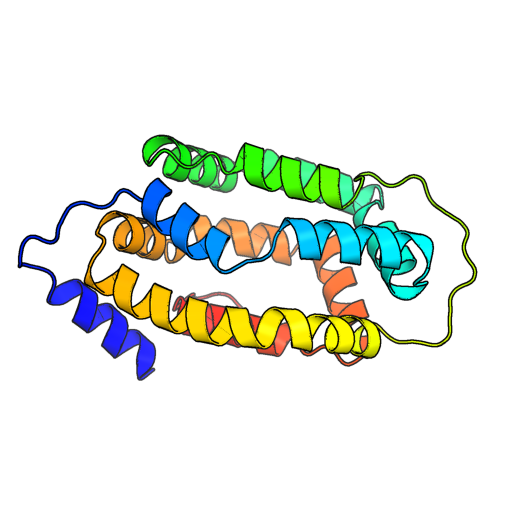ATOM 1503 N N . ALA A 1 195 ? 7.780 4.073 5.793 1.00 84.44 195 ALA A N 1
ATOM 1504 C CA . ALA A 1 195 ? 8.140 4.426 7.165 1.00 84.44 195 ALA A CA 1
ATOM 1505 C C . ALA A 1 195 ? 7.168 5.451 7.779 1.00 84.44 195 ALA A C 1
ATOM 1507 O O . ALA A 1 195 ? 6.841 5.352 8.962 1.00 84.44 195 ALA A O 1
ATOM 1508 N N . LEU A 1 196 ? 6.644 6.387 6.978 1.00 79.12 196 LEU A N 1
ATOM 1509 C CA . LEU A 1 196 ? 5.601 7.317 7.427 1.00 79.12 196 LEU A CA 1
ATOM 1510 C C . LEU A 1 196 ? 4.290 6.596 7.761 1.00 79.12 196 LEU A C 1
ATOM 1512 O O . LEU A 1 196 ? 3.631 6.965 8.731 1.00 79.12 196 LEU A O 1
ATOM 1516 N N . ILE A 1 197 ? 3.924 5.560 6.998 1.00 81.62 197 ILE A N 1
ATOM 1517 C CA . ILE A 1 197 ? 2.736 4.734 7.265 1.00 81.62 197 ILE A CA 1
ATOM 1518 C C . ILE A 1 197 ? 2.918 3.951 8.569 1.00 81.62 197 ILE A C 1
ATOM 1520 O O . ILE A 1 197 ? 2.021 3.969 9.410 1.00 81.62 197 ILE A O 1
ATOM 1524 N N . ILE A 1 198 ? 4.089 3.329 8.772 1.00 83.62 198 ILE A N 1
ATOM 1525 C CA . ILE A 1 198 ? 4.437 2.655 10.033 1.00 83.62 198 ILE A CA 1
ATOM 1526 C C . ILE A 1 198 ? 4.311 3.636 11.206 1.00 83.62 198 ILE A C 1
ATOM 1528 O O . ILE A 1 198 ? 3.652 3.316 12.195 1.00 83.62 198 ILE A O 1
ATOM 1532 N N . GLU A 1 199 ? 4.896 4.839 11.105 1.00 84.06 199 GLU A N 1
ATOM 1533 C CA . GLU A 1 199 ? 4.806 5.838 12.179 1.00 84.06 199 GLU A CA 1
ATOM 1534 C C . GLU A 1 199 ? 3.357 6.277 12.423 1.00 84.06 199 GLU A C 1
ATOM 1536 O O . GLU A 1 199 ? 2.933 6.385 13.577 1.00 84.06 199 GLU A O 1
ATOM 1541 N N . PHE A 1 200 ? 2.598 6.539 11.357 1.00 80.00 200 PHE A N 1
ATOM 1542 C CA . PHE A 1 200 ? 1.211 6.987 11.446 1.00 80.00 200 PHE A CA 1
ATOM 1543 C C . PHE A 1 200 ? 0.321 5.949 12.135 1.00 80.00 200 PHE A C 1
ATOM 1545 O O . PHE A 1 200 ? -0.440 6.293 13.042 1.00 80.00 200 PHE A O 1
ATOM 1552 N N . LEU A 1 201 ? 0.442 4.681 11.737 1.00 84.69 201 LEU A N 1
ATOM 1553 C CA . LEU A 1 201 ? -0.347 3.582 12.289 1.00 84.69 201 LEU A CA 1
ATOM 1554 C C . LEU A 1 201 ? 0.212 3.063 13.621 1.00 84.69 201 LEU A C 1
ATOM 1556 O O . LEU A 1 201 ? -0.462 2.302 14.307 1.00 84.69 201 LEU A O 1
ATOM 1560 N N . GLY A 1 202 ? 1.405 3.502 14.030 1.00 86.88 202 GLY A N 1
ATOM 1561 C CA . GLY A 1 202 ? 2.048 3.035 15.258 1.00 86.88 202 GLY A CA 1
ATOM 1562 C C . GLY A 1 202 ? 2.416 1.552 15.200 1.00 86.88 202 GLY A C 1
ATOM 1563 O O . GLY A 1 202 ? 2.382 0.876 16.226 1.00 86.88 202 GLY A O 1
ATOM 1564 N N . TRP A 1 203 ? 2.718 1.046 14.006 1.00 90.75 203 TRP A N 1
ATOM 1565 C CA . TRP A 1 203 ? 3.106 -0.344 13.798 1.00 90.75 203 TRP A CA 1
ATOM 1566 C C . TRP A 1 203 ? 4.510 -0.628 14.338 1.00 90.75 203 TRP A C 1
ATOM 1568 O O . TRP A 1 203 ? 5.388 0.234 14.290 1.00 90.75 203 TRP A O 1
ATOM 1578 N N . ASP A 1 204 ? 4.729 -1.864 14.788 1.00 90.44 204 ASP A N 1
ATOM 1579 C CA . ASP A 1 204 ? 6.042 -2.377 15.202 1.00 90.44 204 ASP A CA 1
ATOM 1580 C C . ASP A 1 204 ? 6.588 -3.327 14.128 1.00 90.44 204 ASP A C 1
ATOM 1582 O O . ASP A 1 204 ? 6.857 -4.507 14.355 1.00 90.44 204 ASP A O 1
ATOM 1586 N N . LEU A 1 205 ? 6.672 -2.809 12.901 1.00 87.12 205 LEU A N 1
ATOM 1587 C CA . LEU A 1 205 ? 7.237 -3.529 11.767 1.00 87.12 205 LEU A CA 1
ATOM 1588 C C . LEU A 1 205 ? 8.685 -3.092 11.528 1.00 87.12 205 LEU A C 1
ATOM 1590 O O . LEU A 1 205 ? 8.997 -1.902 11.644 1.00 87.12 205 LEU A O 1
ATOM 1594 N N . PRO A 1 206 ? 9.578 -4.017 11.131 1.00 83.94 206 PRO A N 1
ATOM 1595 C CA . PRO A 1 206 ? 10.932 -3.645 10.751 1.00 83.94 206 PRO A CA 1
ATOM 1596 C C . PRO A 1 206 ? 10.916 -2.704 9.530 1.00 83.94 206 PRO A C 1
ATOM 1598 O O . PRO A 1 206 ? 9.986 -2.760 8.713 1.00 83.94 206 PRO A O 1
ATOM 1601 N N . PRO A 1 207 ? 11.935 -1.845 9.359 1.00 73.88 207 PRO A N 1
ATOM 1602 C CA . PRO A 1 207 ? 12.139 -1.152 8.089 1.00 73.88 207 PRO A CA 1
ATOM 1603 C C . PRO A 1 207 ? 12.339 -2.163 6.944 1.00 73.88 207 PRO A C 1
ATOM 1605 O O . PRO A 1 207 ? 12.613 -3.338 7.200 1.00 73.88 207 PRO A O 1
ATOM 1608 N N . TYR A 1 208 ? 12.133 -1.704 5.703 1.00 66.44 208 TYR A N 1
ATOM 1609 C CA . TYR A 1 208 ? 12.445 -2.488 4.499 1.00 66.44 208 TYR A CA 1
ATOM 1610 C C . TYR A 1 208 ? 13.938 -2.834 4.423 1.00 66.44 208 TYR A C 1
ATOM 1612 O O . TYR A 1 208 ? 14.761 -2.027 4.920 1.00 66.44 208 TYR A O 1
#

pLDDT: mean 77.02, std 14.93, range [27.38, 94.5]

Foldseek 3Di:
DVLVVVLVVLLVPQPDAFDADFPVNLVVVLCVLAPLVVLLVVLVVCCVPPQVSLVVLCLCLPPLNVVLVVVLCVDPLSVVVCVLQVVRVHRVVVVVVSVCVSSVPPDDRDPDDRDPAFVVVVVVVCCVSCVSSVVVSVVSLVVCSNRYPSSVVVLVSCLDPSVVVSVVSSCPRPSNVVVVVRNVVRPDPPQVVVVVVCVNSVHPDDGD

Mean predicted aligned error: 8.57 Å

Nearest PDB structures (foldseek):
  4jrb-assembly1_A  TM=7.830E-01  e=1.987E-05  Aequorea victoria
  6xrx-assembly1_A  TM=8.266E-01  e=4.655E-04  Escherichia coli K-12
  3kbu-assembly1_A  TM=1.873E-01  e=3.790E+00  Homo sapiens
  1cun-assembly1_C  TM=2.064E-01  e=6.632E+00  Gallus gallus

Organism: NCBI:txid399045

InterPro domains:
  IPR010629 Insect allergen-related [PF06757] (22-105)
  IPR010629 Insect allergen-related [PTHR21163] (18-204)

Solvent-accessible surface area (backbone atoms only — not comparable to full-atom values): 11640 Å² total; per-residue (Å²): 118,74,60,54,55,50,54,58,51,48,68,73,64,68,83,68,93,53,77,87,57,51,42,38,61,52,49,51,56,57,49,66,62,46,60,61,69,60,49,37,52,50,47,48,50,30,54,75,72,32,38,60,48,40,49,52,47,48,56,60,42,29,69,66,37,45,51,48,49,55,50,49,71,66,31,68,52,47,46,51,50,45,51,57,34,45,77,47,67,32,63,60,65,59,54,49,49,50,51,34,59,49,62,49,57,74,49,78,87,74,92,66,76,77,58,96,73,45,60,38,60,56,49,57,65,46,44,72,71,44,52,67,38,51,58,53,48,51,56,47,47,62,49,38,52,64,51,24,67,49,47,39,50,49,51,54,49,62,50,30,66,59,44,47,50,45,52,52,56,53,60,69,33,66,59,46,46,52,50,51,51,55,41,42,77,39,68,36,64,57,63,63,56,48,51,52,50,34,60,68,54,65,53,95,67,79,81,129

Sequence (208 aa):
MKLFVAVSFLLATASAAPVQRTLTESLDELLALVNFEGYKALIADQLANDADMQRLAAVLSAPDFVDMVAGVLQNPDYQAFIEFNDNKGVDIISYIQFVIDALGWPQKQTTGAIGSRTYADLFATWQVFFEPVGADALSWLLTAIQENVDVQDLLIYIQGQSFQDLVQYIRTQGPVVNLVADLEAEGLDVTGTFALIIEFLGWDLPPY

Radius of gyration: 18.56 Å; Cα contacts (8 Å, |Δi|>4): 156; chains: 1; bounding box: 42×34×51 Å

Secondary structure (DSSP, 8-state):
-HHHHHHHHHHHH--S------HHHHHHHHHHHS-HHHHHHHHHHHHHH-HHHHHHHHHHTSHHHHHHHHHHHT-HHHHHHHHHHHTTT--HHHHHHHHHHHTTSSPP-------S--HHHHHHHHHHHHHHHHHHHHHHHHHHHHH-HHHHHHHHHHHSHHHHHHHHHHHTSHHHHHHHHHHHHTT--HHHHHHHHHHHHT--PPP-